Protein AF-A0A923XEL3-F1 (afdb_monomer)

Structure (mmCIF, N/CA/C/O backbone):
data_AF-A0A923XEL3-F1
#
_entry.id   AF-A0A923XEL3-F1
#
loop_
_atom_site.group_PDB
_atom_site.id
_atom_site.type_symbol
_atom_site.label_atom_id
_atom_site.label_alt_id
_atom_site.label_comp_id
_atom_site.label_asym_id
_atom_site.label_entity_id
_atom_site.label_seq_id
_atom_site.pdbx_PDB_ins_code
_atom_site.Cartn_x
_atom_site.Cartn_y
_atom_site.Cartn_z
_atom_site.occupancy
_atom_site.B_iso_or_equiv
_atom_site.auth_seq_id
_atom_site.auth_comp_id
_atom_site.auth_asym_id
_atom_site.auth_atom_id
_atom_site.pdbx_PDB_model_num
ATOM 1 N N . MET A 1 1 ? 19.235 -4.295 -9.066 1.00 60.16 1 MET A N 1
ATOM 2 C CA . MET A 1 1 ? 18.998 -5.077 -10.300 1.00 60.16 1 MET A CA 1
ATOM 3 C C . MET A 1 1 ? 20.210 -4.967 -11.224 1.00 60.16 1 MET A C 1
ATOM 5 O O . MET A 1 1 ? 20.154 -4.247 -12.210 1.00 60.16 1 MET A O 1
ATOM 9 N N . PRO A 1 2 ? 21.333 -5.628 -10.899 1.00 68.88 2 PRO A N 1
ATOM 10 C CA . PRO A 1 2 ? 22.574 -5.460 -11.660 1.00 68.88 2 PRO A CA 1
ATOM 11 C C . PRO A 1 2 ? 22.471 -5.988 -13.102 1.00 68.88 2 PRO A C 1
ATOM 13 O O . PRO A 1 2 ? 23.012 -5.366 -14.006 1.00 68.88 2 PRO A O 1
ATOM 16 N N . ALA A 1 3 ? 21.713 -7.068 -13.334 1.00 78.56 3 ALA A N 1
ATOM 17 C CA . ALA A 1 3 ? 21.560 -7.675 -14.660 1.00 78.56 3 ALA A CA 1
ATOM 18 C C . ALA A 1 3 ? 20.745 -6.815 -15.648 1.00 78.56 3 ALA A C 1
ATOM 20 O O . ALA A 1 3 ? 21.158 -6.645 -16.787 1.00 78.56 3 ALA A O 1
ATOM 21 N N . VAL A 1 4 ? 19.630 -6.216 -15.207 1.00 86.06 4 VAL A N 1
ATOM 22 C CA . VAL A 1 4 ? 18.808 -5.325 -16.056 1.00 86.06 4 VAL A CA 1
ATOM 23 C C . VAL A 1 4 ? 19.607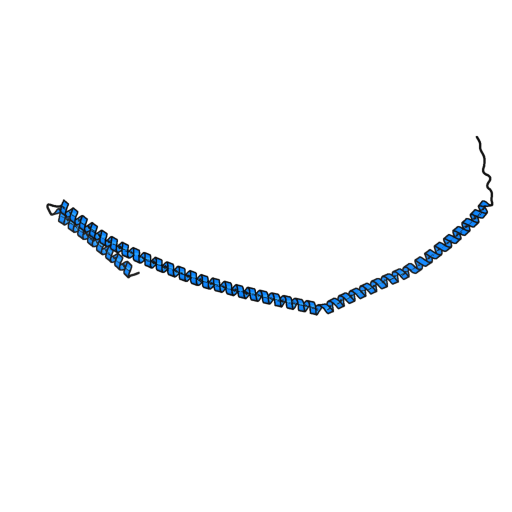 -4.079 -16.439 1.00 86.06 4 VAL A C 1
ATOM 25 O O . VAL A 1 4 ? 19.685 -3.725 -17.610 1.00 86.06 4 VAL A O 1
ATOM 28 N N . ASN A 1 5 ? 20.295 -3.467 -15.473 1.00 88.38 5 ASN A N 1
ATOM 29 C CA . ASN A 1 5 ? 21.141 -2.302 -15.732 1.00 88.38 5 ASN A CA 1
ATOM 30 C C . ASN A 1 5 ? 22.285 -2.615 -16.715 1.00 88.38 5 ASN A C 1
ATOM 32 O O . ASN A 1 5 ? 22.617 -1.773 -17.546 1.00 88.38 5 ASN A O 1
ATOM 36 N N . ALA A 1 6 ? 22.870 -3.816 -16.641 1.00 91.69 6 ALA A N 1
ATOM 37 C CA . ALA A 1 6 ? 23.893 -4.259 -17.585 1.00 91.69 6 ALA A CA 1
ATOM 38 C C . ALA A 1 6 ? 23.336 -4.417 -19.012 1.00 91.69 6 ALA A C 1
ATOM 40 O O . ALA A 1 6 ? 23.995 -4.008 -19.967 1.00 91.69 6 ALA A O 1
ATOM 41 N N . GLU A 1 7 ? 22.113 -4.932 -19.162 1.00 92.75 7 GLU A N 1
ATOM 42 C CA . GLU A 1 7 ? 21.480 -5.082 -20.476 1.00 92.75 7 GLU A CA 1
ATOM 43 C C . GLU A 1 7 ? 21.103 -3.726 -21.094 1.00 92.75 7 GLU A C 1
ATOM 45 O O . GLU A 1 7 ? 21.357 -3.492 -22.275 1.00 92.75 7 GLU A O 1
ATOM 50 N N . HIS A 1 8 ? 20.600 -2.777 -20.296 1.00 93.81 8 HIS A N 1
ATOM 51 C CA . HIS A 1 8 ? 20.397 -1.399 -20.761 1.00 93.81 8 HIS A CA 1
ATOM 52 C C . HIS A 1 8 ? 21.713 -0.751 -21.210 1.00 93.81 8 HIS A C 1
ATOM 54 O O . HIS A 1 8 ? 21.768 -0.145 -22.278 1.00 93.81 8 HIS A O 1
ATOM 60 N N . ALA A 1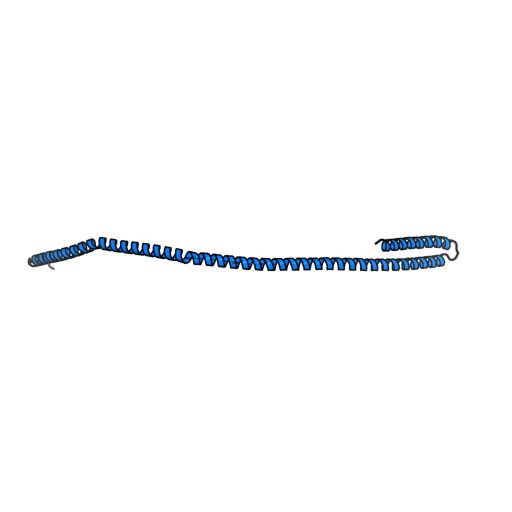 9 ? 22.795 -0.922 -20.443 1.00 95.00 9 ALA A N 1
ATOM 61 C CA . ALA A 1 9 ? 24.109 -0.409 -20.823 1.00 95.00 9 ALA A CA 1
ATOM 62 C C . ALA A 1 9 ? 24.608 -1.029 -22.140 1.00 95.00 9 ALA A C 1
ATOM 64 O O . ALA A 1 9 ? 25.140 -0.319 -22.995 1.00 95.00 9 ALA A O 1
ATOM 65 N N . ARG A 1 10 ? 24.388 -2.333 -22.344 1.00 96.25 10 ARG A N 1
ATOM 66 C CA . ARG A 1 10 ? 24.694 -3.015 -23.607 1.00 96.25 10 ARG A CA 1
ATOM 67 C C . ARG A 1 10 ? 23.898 -2.416 -24.775 1.00 96.25 10 ARG A C 1
ATOM 69 O O . ARG A 1 10 ? 24.495 -2.118 -25.809 1.00 96.25 10 ARG A O 1
ATOM 76 N N . ILE A 1 11 ? 22.591 -2.195 -24.613 1.00 96.62 11 ILE A N 1
ATOM 77 C CA . ILE A 1 11 ? 21.735 -1.589 -25.649 1.00 96.62 11 ILE A CA 1
ATOM 78 C C . ILE A 1 11 ? 22.203 -0.171 -26.001 1.00 96.62 11 ILE A C 1
ATOM 80 O O . ILE A 1 11 ? 22.251 0.174 -27.183 1.00 96.62 11 ILE A O 1
ATOM 84 N N . GLU A 1 12 ? 22.600 0.640 -25.017 1.00 96.69 12 GLU A N 1
ATOM 85 C CA . GLU A 1 12 ? 23.142 1.984 -25.272 1.00 96.69 12 GLU A CA 1
ATOM 86 C C . GLU A 1 12 ? 24.465 1.940 -26.044 1.00 96.69 12 GLU A C 1
ATOM 88 O O . GLU A 1 12 ? 24.664 2.695 -27.001 1.00 96.69 12 GLU A O 1
ATOM 93 N N . VAL A 1 13 ? 25.367 1.022 -25.687 1.00 97.75 13 VAL A N 1
ATOM 94 C CA . VAL A 1 13 ? 26.611 0.808 -26.440 1.00 97.75 13 VAL A CA 1
ATOM 95 C C . VAL A 1 13 ? 26.300 0.408 -27.884 1.00 97.75 13 VAL A C 1
ATOM 97 O O . VAL A 1 13 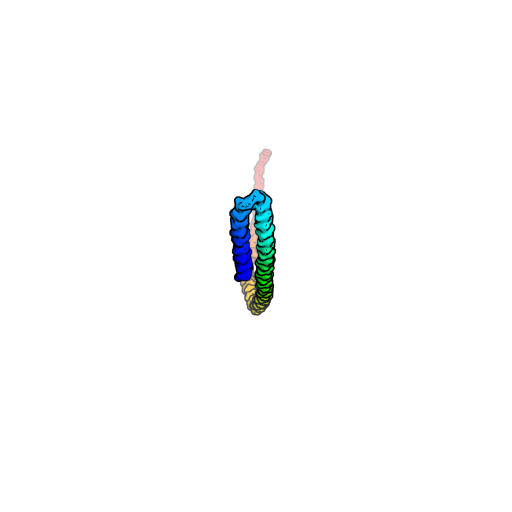? 26.875 0.973 -28.816 1.00 97.75 13 VAL A O 1
ATOM 100 N N . GLU A 1 14 ? 25.364 -0.516 -28.095 1.00 97.19 14 GLU A N 1
ATOM 101 C CA . GLU A 1 14 ? 24.979 -0.978 -29.431 1.00 97.19 14 GLU A CA 1
ATOM 102 C C . GLU A 1 14 ? 24.316 0.140 -30.254 1.00 97.19 14 GLU A C 1
ATOM 104 O O . GLU A 1 14 ? 24.616 0.313 -31.439 1.00 97.19 14 GLU A O 1
ATOM 109 N N . ARG A 1 15 ? 23.499 0.988 -29.619 1.00 97.81 15 ARG A N 1
ATOM 110 C CA . ARG A 1 15 ? 22.914 2.185 -30.238 1.00 97.81 15 ARG A CA 1
ATOM 111 C C . ARG A 1 15 ? 23.996 3.152 -30.716 1.00 97.81 15 ARG A C 1
ATOM 113 O O . ARG A 1 15 ? 23.950 3.596 -31.866 1.00 97.81 15 ARG A O 1
ATOM 120 N N . ASN A 1 16 ? 24.991 3.431 -29.877 1.00 97.81 16 ASN A N 1
ATOM 121 C CA . ASN A 1 16 ? 26.117 4.294 -30.234 1.00 97.81 16 ASN A CA 1
ATOM 122 C C . ASN A 1 16 ? 26.935 3.713 -31.394 1.00 97.81 16 ASN A C 1
ATOM 124 O O . ASN A 1 16 ? 27.315 4.443 -32.310 1.00 97.81 16 ASN A O 1
ATOM 128 N N . GLN A 1 17 ? 27.136 2.392 -31.423 1.00 97.88 17 GLN A N 1
ATOM 129 C CA . GLN A 1 17 ? 27.795 1.720 -32.544 1.00 97.88 17 GLN A CA 1
ATOM 130 C C . GLN A 1 17 ? 27.002 1.850 -33.850 1.00 97.88 17 GLN A C 1
ATOM 132 O O . GLN A 1 17 ? 27.598 2.094 -34.898 1.00 97.88 17 GLN A O 1
ATOM 137 N N . VAL A 1 18 ? 25.671 1.722 -33.817 1.00 97.94 18 VAL A N 1
ATOM 138 C CA . VAL A 1 18 ? 24.819 1.915 -35.005 1.00 97.94 18 VAL A CA 1
ATOM 139 C C . VAL A 1 18 ? 24.928 3.348 -35.533 1.00 97.94 18 VAL A C 1
ATOM 141 O O . VAL A 1 18 ? 25.038 3.547 -36.743 1.00 97.94 18 VAL A O 1
ATOM 144 N N . VAL A 1 19 ? 24.949 4.346 -34.644 1.00 97.38 19 VAL A N 1
ATOM 145 C CA . VAL A 1 19 ? 25.126 5.758 -35.024 1.00 97.38 19 VAL A CA 1
ATOM 146 C C . VAL A 1 19 ? 26.507 5.999 -35.637 1.00 97.38 19 VAL A C 1
ATOM 148 O O . VAL A 1 19 ? 26.595 6.585 -36.715 1.00 97.38 19 VAL A O 1
ATOM 151 N N . ALA A 1 20 ? 27.574 5.495 -35.012 1.00 97.75 20 ALA A N 1
ATOM 152 C CA . ALA A 1 20 ? 28.937 5.630 -35.524 1.00 97.75 20 ALA A CA 1
ATOM 153 C C . ALA A 1 20 ? 29.113 4.947 -36.892 1.00 97.75 20 ALA A C 1
ATOM 155 O O . ALA A 1 20 ? 29.705 5.519 -37.808 1.00 97.75 20 ALA A O 1
ATOM 156 N N . ARG A 1 21 ? 28.544 3.745 -37.066 1.00 96.88 21 ARG A N 1
ATOM 157 C CA . ARG A 1 21 ? 28.543 3.029 -38.352 1.00 96.88 21 ARG A CA 1
ATOM 158 C C . ARG A 1 21 ? 27.819 3.816 -39.436 1.00 96.88 21 ARG A C 1
ATOM 160 O O . ARG A 1 21 ? 28.331 3.903 -40.546 1.00 96.88 21 ARG A O 1
ATOM 167 N N . PHE A 1 22 ? 26.667 4.407 -39.121 1.00 98.00 22 PHE A N 1
ATOM 168 C CA . PHE A 1 22 ? 25.940 5.239 -40.075 1.00 98.00 22 PHE A CA 1
ATOM 169 C C . PHE A 1 22 ? 26.751 6.471 -40.497 1.00 98.00 22 PHE A C 1
ATOM 171 O O . PHE A 1 22 ? 26.833 6.744 -41.688 1.00 98.00 22 PHE A O 1
ATOM 178 N N . ALA A 1 23 ? 27.406 7.163 -39.560 1.00 97.69 23 ALA A N 1
ATOM 179 C CA . ALA A 1 23 ? 28.258 8.309 -39.885 1.00 97.69 23 ALA A CA 1
ATOM 180 C C . ALA A 1 23 ? 29.418 7.922 -40.825 1.00 97.69 23 ALA A C 1
ATOM 182 O O . ALA A 1 23 ? 29.701 8.620 -41.797 1.00 97.69 23 ALA A O 1
ATOM 183 N N . ALA A 1 24 ? 30.052 6.767 -40.592 1.00 97.31 24 ALA A N 1
ATOM 184 C CA . ALA A 1 24 ? 31.090 6.250 -41.484 1.00 97.31 24 ALA A CA 1
ATOM 185 C C . ALA A 1 24 ? 30.540 5.876 -42.876 1.00 97.31 24 ALA A C 1
ATOM 187 O O . ALA A 1 24 ? 31.166 6.183 -43.893 1.00 97.31 24 ALA A O 1
ATOM 188 N N . GLN A 1 25 ? 29.362 5.245 -42.935 1.00 96.50 25 GLN A N 1
ATOM 189 C CA . GLN A 1 25 ? 28.679 4.914 -44.191 1.00 96.50 25 GLN A CA 1
ATOM 190 C C . GLN A 1 25 ? 28.274 6.167 -44.971 1.00 96.50 25 GLN A C 1
ATOM 192 O O . GLN A 1 25 ? 28.405 6.187 -46.189 1.00 96.50 25 GLN A O 1
ATOM 197 N N . GLU A 1 26 ? 27.829 7.219 -44.289 1.00 96.81 26 GLU A N 1
ATOM 198 C CA . GLU A 1 26 ? 27.461 8.491 -44.905 1.00 96.81 26 GLU A CA 1
ATOM 199 C C . GLU A 1 26 ? 28.662 9.127 -45.620 1.00 96.81 26 GLU A C 1
ATOM 201 O O . GLU A 1 26 ? 28.566 9.455 -46.803 1.00 96.81 26 GLU A O 1
ATOM 206 N N . VAL A 1 27 ? 29.827 9.184 -44.964 1.00 97.44 27 VAL A N 1
ATOM 207 C CA . VAL A 1 27 ? 31.081 9.647 -45.589 1.00 97.44 27 VAL A CA 1
ATOM 208 C C . VAL A 1 27 ? 31.479 8.772 -46.780 1.00 97.44 27 VAL A C 1
ATOM 210 O O . VAL A 1 27 ? 31.955 9.287 -47.792 1.00 97.44 27 VAL A O 1
ATOM 213 N N . ALA A 1 28 ? 31.291 7.453 -46.688 1.00 96.75 28 ALA A N 1
ATOM 214 C CA . ALA A 1 28 ? 31.574 6.543 -47.795 1.00 96.75 28 ALA A CA 1
ATOM 215 C C . ALA A 1 28 ? 30.619 6.756 -48.984 1.00 96.75 28 ALA A C 1
ATOM 217 O O . ALA A 1 28 ? 31.068 6.756 -50.129 1.00 96.75 28 ALA A O 1
ATOM 218 N N . CYS A 1 29 ? 29.330 7.004 -48.728 1.00 97.75 29 CYS A N 1
ATOM 219 C CA . CYS A 1 29 ? 28.333 7.249 -49.769 1.00 97.75 29 CYS A CA 1
ATOM 220 C C . CYS A 1 29 ? 28.641 8.500 -50.596 1.00 97.75 29 CYS A C 1
ATOM 222 O O . CYS A 1 29 ? 28.392 8.497 -51.796 1.00 97.75 29 CYS A O 1
ATOM 224 N N . TYR A 1 30 ? 29.225 9.544 -50.003 1.00 96.69 30 TYR A N 1
ATOM 225 C CA . TYR A 1 30 ? 29.623 10.746 -50.747 1.00 96.69 30 TYR A CA 1
ATOM 226 C C . TYR A 1 30 ? 30.804 10.531 -51.707 1.00 96.69 30 TYR A C 1
ATOM 228 O O . TYR A 1 30 ? 31.071 11.393 -52.539 1.00 96.69 30 TYR A O 1
ATOM 236 N N . LYS A 1 31 ? 31.514 9.399 -51.618 1.00 96.12 31 LYS A N 1
ATOM 237 C CA . LYS A 1 31 ? 32.650 9.077 -52.498 1.00 96.12 31 LYS A CA 1
ATOM 238 C C . LYS A 1 31 ? 32.248 8.319 -53.765 1.00 96.12 31 LYS A C 1
ATOM 240 O O . LYS A 1 31 ? 33.108 8.059 -54.601 1.00 96.12 31 LYS A O 1
ATOM 245 N N . ILE A 1 32 ? 30.979 7.933 -53.901 1.00 95.19 32 ILE A N 1
ATOM 246 C CA . ILE A 1 32 ? 30.482 7.159 -55.044 1.00 95.19 32 ILE A CA 1
ATOM 247 C C . ILE A 1 32 ? 29.474 7.966 -55.861 1.00 95.19 32 ILE A C 1
ATOM 249 O O . ILE A 1 32 ? 28.903 8.936 -55.382 1.00 95.19 32 ILE A O 1
ATOM 253 N N . PHE A 1 33 ? 29.228 7.551 -57.102 1.00 95.00 33 PHE A N 1
ATOM 254 C CA . PHE A 1 33 ? 28.341 8.276 -58.014 1.00 95.00 33 PHE A CA 1
ATOM 255 C C . PHE A 1 33 ? 26.859 8.212 -57.594 1.00 95.00 33 PHE A C 1
ATOM 257 O O . PHE A 1 33 ? 26.134 9.200 -57.675 1.00 95.00 33 PHE A O 1
ATOM 264 N N . SER A 1 34 ? 26.404 7.067 -57.079 1.00 95.19 34 SER A N 1
ATOM 265 C CA . SER A 1 34 ? 25.016 6.833 -56.656 1.00 95.19 34 SER A CA 1
ATOM 266 C C . SER A 1 34 ? 24.766 7.234 -55.192 1.00 95.19 34 SER A C 1
ATOM 268 O O . SER A 1 34 ? 24.272 6.432 -54.391 1.00 95.19 34 SER A O 1
ATOM 270 N N . VAL A 1 35 ? 25.130 8.466 -54.817 1.00 97.06 35 VAL A N 1
ATOM 271 C CA . VAL A 1 35 ? 25.056 8.963 -53.427 1.00 97.06 35 VAL A CA 1
ATOM 272 C C . VAL A 1 35 ? 23.644 8.814 -52.850 1.00 97.06 35 VAL A C 1
ATOM 274 O O . VAL A 1 35 ? 23.475 8.322 -51.736 1.00 97.06 35 VAL A O 1
ATOM 277 N N . THR A 1 36 ? 22.616 9.191 -53.614 1.00 96.88 36 THR A N 1
ATOM 278 C CA . THR A 1 36 ? 21.216 9.193 -53.159 1.00 96.88 36 THR A CA 1
ATOM 279 C C . THR A 1 36 ? 20.729 7.802 -52.756 1.00 96.88 36 THR A C 1
ATOM 281 O O . THR A 1 36 ? 20.171 7.634 -51.668 1.00 96.88 36 THR A O 1
ATOM 284 N N . ASP A 1 37 ? 20.977 6.795 -53.594 1.00 97.56 37 ASP A N 1
ATOM 285 C CA . ASP A 1 37 ? 20.557 5.418 -53.323 1.00 97.56 37 ASP A CA 1
ATOM 286 C C . ASP A 1 37 ? 21.353 4.806 -52.167 1.00 97.56 37 ASP A C 1
ATOM 288 O O . ASP A 1 37 ? 20.783 4.139 -51.300 1.00 97.56 37 ASP A O 1
ATOM 292 N N . CYS A 1 38 ? 22.650 5.114 -52.085 1.00 97.75 38 CYS A N 1
ATOM 293 C CA . CYS A 1 38 ? 23.504 4.696 -50.976 1.00 97.75 38 CYS A CA 1
ATOM 294 C C . CYS A 1 38 ? 23.032 5.271 -49.638 1.00 97.75 38 CYS A C 1
ATOM 296 O O . CYS A 1 38 ? 22.839 4.529 -48.674 1.00 97.75 38 CYS A O 1
ATOM 298 N N . LEU A 1 39 ? 22.759 6.579 -49.581 1.00 97.62 39 LEU A N 1
ATOM 299 C CA . LEU A 1 39 ? 22.248 7.228 -48.375 1.00 97.62 39 LEU A CA 1
ATOM 300 C C . LEU A 1 39 ? 20.874 6.679 -47.982 1.00 97.62 39 LEU A C 1
ATOM 302 O O . LEU A 1 39 ? 20.605 6.488 -46.794 1.00 97.62 39 LEU A O 1
ATOM 306 N N . LYS A 1 40 ? 20.001 6.390 -48.953 1.00 97.94 40 LYS A N 1
ATOM 307 C CA . LYS A 1 40 ? 18.694 5.774 -48.695 1.00 97.94 40 LYS A CA 1
ATOM 308 C C . LYS A 1 40 ? 18.846 4.384 -48.072 1.00 97.94 40 LYS A C 1
ATOM 310 O O . LYS A 1 40 ? 18.176 4.098 -47.078 1.00 97.94 40 LYS A O 1
ATOM 315 N N . ALA A 1 41 ? 19.748 3.557 -48.600 1.00 97.19 41 ALA A N 1
ATOM 316 C CA . ALA A 1 41 ? 20.048 2.238 -48.049 1.00 97.19 41 ALA A CA 1
ATOM 317 C C . ALA A 1 41 ? 20.646 2.328 -46.633 1.00 97.19 41 ALA A C 1
ATOM 319 O O . ALA A 1 41 ? 20.151 1.664 -45.722 1.00 97.19 41 ALA A O 1
ATOM 320 N N . ALA A 1 42 ? 21.634 3.203 -46.413 1.00 97.31 42 ALA A N 1
ATOM 321 C CA . ALA A 1 42 ? 22.258 3.417 -45.104 1.00 97.31 42 ALA A CA 1
ATOM 322 C C . ALA A 1 42 ? 21.246 3.906 -44.050 1.00 97.31 42 ALA A C 1
ATOM 324 O O . ALA A 1 42 ? 21.218 3.416 -42.918 1.00 97.31 42 ALA A O 1
ATOM 325 N N . ARG A 1 43 ? 20.344 4.827 -44.423 1.00 97.94 43 ARG A N 1
ATOM 326 C CA . ARG A 1 43 ? 19.252 5.295 -43.549 1.00 97.94 43 ARG A CA 1
ATOM 327 C C . ARG A 1 43 ? 18.258 4.180 -43.227 1.00 97.94 43 ARG A C 1
ATOM 329 O O . ARG A 1 43 ? 17.813 4.092 -42.084 1.00 97.94 43 ARG A O 1
ATOM 336 N N . GLY A 1 44 ? 17.930 3.337 -44.209 1.00 97.94 44 GLY A N 1
ATOM 337 C CA . GLY A 1 44 ? 17.095 2.150 -44.013 1.00 97.94 44 GLY A CA 1
ATOM 338 C C . GLY A 1 44 ? 17.707 1.201 -42.986 1.00 97.94 44 GLY A C 1
ATOM 339 O O . GLY A 1 44 ? 17.091 0.937 -41.958 1.00 97.94 44 GLY A O 1
ATOM 340 N N . GLN A 1 45 ? 18.967 0.812 -43.192 1.00 96.88 45 GLN A N 1
ATOM 341 C CA . GLN A 1 45 ? 19.700 -0.056 -42.266 1.00 96.88 45 GLN A CA 1
ATOM 342 C C . GLN A 1 45 ? 19.779 0.536 -40.855 1.00 96.88 45 GLN A C 1
ATOM 344 O O . GLN A 1 45 ? 19.532 -0.169 -39.877 1.00 96.88 45 GLN A O 1
ATOM 349 N N . ARG A 1 46 ? 20.079 1.837 -40.726 1.00 97.81 46 ARG A N 1
ATOM 350 C CA . ARG A 1 46 ? 20.093 2.521 -39.425 1.00 97.81 46 ARG A CA 1
ATOM 351 C C . ARG A 1 46 ? 18.732 2.438 -38.737 1.00 97.81 46 ARG A C 1
ATOM 353 O O . ARG A 1 46 ? 18.676 2.113 -37.554 1.00 97.81 46 ARG A O 1
ATOM 360 N N . ARG A 1 47 ? 17.648 2.755 -39.450 1.00 98.25 47 ARG A N 1
ATOM 361 C CA . ARG A 1 47 ? 16.292 2.731 -38.888 1.00 98.25 47 ARG A CA 1
ATOM 362 C C . ARG A 1 47 ? 15.931 1.333 -38.402 1.00 98.25 47 ARG A C 1
ATOM 364 O O . ARG A 1 47 ? 15.440 1.213 -37.285 1.00 98.25 47 ARG A O 1
ATOM 371 N N . ASP A 1 48 ? 16.195 0.311 -39.205 1.00 97.94 48 ASP A N 1
ATOM 372 C CA . ASP A 1 48 ? 15.807 -1.060 -38.882 1.00 97.94 48 ASP A CA 1
ATOM 373 C C . ASP A 1 48 ? 16.588 -1.560 -37.652 1.00 97.94 48 ASP A C 1
ATOM 375 O O . ASP A 1 48 ? 15.989 -2.010 -36.678 1.00 97.94 48 ASP A O 1
ATOM 379 N N . ARG A 1 49 ? 17.907 -1.319 -37.598 1.00 97.31 49 ARG A N 1
ATOM 380 C CA . ARG A 1 49 ? 18.741 -1.657 -36.429 1.00 97.31 49 ARG A CA 1
ATOM 381 C C . ARG A 1 49 ? 18.320 -0.921 -35.156 1.00 97.31 49 ARG A C 1
ATOM 383 O O . ARG A 1 49 ? 18.248 -1.526 -34.090 1.00 97.31 49 ARG A O 1
ATOM 390 N N . LEU A 1 50 ? 18.019 0.376 -35.244 1.00 97.75 50 LEU A N 1
ATOM 391 C CA . LEU A 1 50 ? 17.532 1.139 -34.089 1.00 97.75 50 LEU A CA 1
ATOM 392 C C . LEU A 1 50 ? 16.132 0.690 -33.651 1.00 97.75 50 LEU A C 1
ATOM 394 O O . LEU A 1 50 ? 15.841 0.690 -32.455 1.00 97.75 50 LEU A O 1
ATOM 398 N N . ALA A 1 51 ? 15.269 0.298 -34.590 1.00 98.00 51 ALA A N 1
ATOM 399 C CA . ALA A 1 51 ? 13.953 -0.242 -34.277 1.00 98.00 51 ALA A CA 1
ATOM 400 C C . ALA A 1 51 ? 14.061 -1.582 -33.536 1.00 98.00 51 ALA A C 1
ATOM 402 O O . ALA A 1 51 ? 13.306 -1.806 -32.591 1.00 98.00 51 ALA A O 1
ATOM 403 N N . ASP A 1 52 ? 15.001 -2.446 -33.919 1.00 97.56 52 ASP A N 1
ATOM 404 C CA . ASP A 1 52 ? 15.258 -3.719 -33.240 1.00 97.56 52 ASP A CA 1
ATOM 405 C C . ASP A 1 52 ? 15.726 -3.501 -31.797 1.00 97.56 52 ASP A C 1
ATOM 407 O O . ASP A 1 52 ? 15.177 -4.104 -30.874 1.00 97.56 52 ASP A O 1
ATOM 411 N N . LEU A 1 53 ? 16.680 -2.587 -31.587 1.00 97.38 53 LEU A N 1
ATOM 412 C CA . LEU A 1 53 ? 17.152 -2.212 -30.249 1.00 97.38 53 LEU A CA 1
ATOM 413 C C . LEU A 1 53 ? 16.034 -1.614 -29.392 1.00 97.38 53 LEU A C 1
ATOM 415 O O . LEU A 1 53 ? 15.898 -1.953 -28.220 1.00 97.38 53 LEU A O 1
ATOM 419 N N . ARG A 1 54 ? 15.178 -0.773 -29.983 1.00 97.06 54 ARG A N 1
ATOM 420 C CA . ARG A 1 54 ? 14.014 -0.217 -29.285 1.00 97.06 54 ARG A CA 1
ATOM 421 C C . ARG A 1 54 ? 13.026 -1.305 -28.861 1.00 97.06 54 ARG A C 1
ATOM 423 O O . ARG A 1 54 ? 12.461 -1.208 -27.778 1.00 97.06 54 ARG A O 1
ATOM 430 N N . ARG A 1 55 ? 12.803 -2.338 -29.683 1.00 97.81 55 ARG A N 1
ATOM 431 C CA . ARG A 1 55 ? 11.936 -3.471 -29.306 1.00 97.81 55 ARG A CA 1
ATOM 432 C C . ARG A 1 55 ? 12.523 -4.268 -28.140 1.00 97.81 55 ARG A C 1
ATOM 434 O O . ARG A 1 55 ? 11.773 -4.617 -27.234 1.00 97.81 55 ARG A O 1
ATOM 441 N N . GLN A 1 56 ? 13.838 -4.494 -28.134 1.00 95.94 56 GLN A N 1
ATOM 442 C CA . GLN A 1 56 ? 14.531 -5.146 -27.014 1.00 95.94 56 GLN A CA 1
ATOM 443 C C . GLN A 1 56 ? 14.368 -4.341 -25.718 1.00 95.94 56 GLN A C 1
ATOM 445 O O . GLN A 1 56 ? 13.933 -4.882 -24.706 1.00 95.94 56 GLN A O 1
ATOM 450 N N . GLU A 1 57 ? 14.611 -3.031 -25.772 1.00 96.06 57 GLU A N 1
ATOM 451 C CA . GLU A 1 57 ? 14.470 -2.140 -24.615 1.00 96.06 57 GLU A CA 1
ATOM 452 C C . GLU A 1 57 ? 13.033 -2.101 -24.070 1.00 96.06 57 GLU A C 1
ATOM 454 O O . GLU A 1 57 ? 12.817 -2.134 -22.860 1.00 96.06 57 GLU A O 1
ATOM 459 N N . LEU A 1 58 ? 12.026 -2.078 -24.949 1.00 96.81 58 LEU A N 1
ATOM 460 C CA . LEU A 1 58 ? 10.622 -2.138 -24.535 1.00 96.81 58 LEU A CA 1
ATOM 461 C C . LEU A 1 58 ? 10.275 -3.461 -23.842 1.00 96.81 58 LEU A C 1
ATOM 463 O O . LEU A 1 58 ? 9.550 -3.436 -22.849 1.00 96.81 58 LEU A O 1
ATOM 467 N N . SER A 1 59 ? 10.800 -4.588 -24.331 1.00 95.75 59 SER A N 1
ATOM 468 C CA . SER A 1 59 ? 10.602 -5.897 -23.696 1.00 95.75 59 SER A CA 1
ATOM 469 C C . SER A 1 59 ? 11.187 -5.920 -22.284 1.00 95.75 59 SER A C 1
ATOM 471 O O . SER A 1 59 ? 10.500 -6.304 -21.341 1.00 95.75 59 SER A O 1
ATOM 473 N N . LEU A 1 60 ? 12.417 -5.424 -22.121 1.00 95.38 60 LEU A N 1
ATOM 474 C CA . LEU A 1 60 ? 13.084 -5.340 -20.818 1.00 95.38 60 LEU A CA 1
ATOM 475 C C . LEU A 1 60 ? 12.318 -4.442 -19.838 1.00 95.38 60 LEU A C 1
ATOM 477 O O . LEU A 1 60 ? 12.088 -4.822 -18.690 1.00 95.38 60 LEU A O 1
ATOM 481 N N . ASN A 1 61 ? 11.855 -3.278 -20.300 1.00 94.38 61 ASN A N 1
ATOM 482 C CA . ASN A 1 61 ? 11.070 -2.349 -19.486 1.00 94.38 61 ASN A CA 1
ATOM 483 C C . ASN A 1 61 ? 9.727 -2.947 -19.039 1.00 94.38 61 ASN A C 1
ATOM 485 O O . ASN A 1 61 ? 9.266 -2.697 -17.922 1.00 94.38 61 ASN A O 1
ATOM 489 N N . GLU A 1 62 ? 9.073 -3.716 -19.909 1.00 96.19 62 GLU A N 1
ATOM 490 C CA . GLU A 1 62 ? 7.813 -4.393 -19.603 1.00 96.19 62 GLU A CA 1
ATOM 491 C C . GLU A 1 62 ? 8.020 -5.511 -18.571 1.00 96.19 62 GLU A C 1
ATOM 493 O O . GLU A 1 62 ? 7.267 -5.605 -17.599 1.00 96.19 62 GLU A O 1
ATOM 498 N N . GLU A 1 63 ? 9.076 -6.313 -18.716 1.00 93.69 63 GLU A N 1
ATOM 499 C CA . GLU A 1 63 ? 9.460 -7.331 -17.733 1.00 93.69 63 GLU A CA 1
ATOM 500 C C . GLU A 1 63 ? 9.784 -6.713 -16.370 1.00 93.69 63 GLU A C 1
ATOM 502 O O . GLU A 1 63 ? 9.297 -7.182 -15.334 1.00 93.69 63 GLU A O 1
ATOM 507 N N . GLU A 1 64 ? 10.541 -5.614 -16.353 1.00 93.81 64 GLU A N 1
ATOM 508 C CA . GLU A 1 64 ? 10.848 -4.900 -15.120 1.00 93.81 64 GLU A CA 1
ATOM 509 C C . GLU A 1 64 ? 9.578 -4.335 -14.470 1.00 93.81 64 GLU A C 1
ATOM 511 O O . GLU A 1 64 ? 9.380 -4.474 -13.258 1.00 93.81 64 GLU A O 1
ATOM 516 N N . ARG A 1 65 ? 8.681 -3.739 -15.263 1.00 94.31 65 ARG A N 1
ATOM 517 C CA . ARG A 1 65 ? 7.393 -3.232 -14.779 1.00 94.31 65 ARG A CA 1
ATOM 518 C C . ARG A 1 65 ? 6.565 -4.346 -14.149 1.00 94.31 65 ARG A C 1
ATOM 520 O O . ARG A 1 65 ? 6.052 -4.156 -13.045 1.00 94.31 65 ARG A O 1
ATOM 527 N N . ARG A 1 66 ? 6.455 -5.498 -14.815 1.00 95.12 66 ARG A N 1
ATOM 528 C CA . ARG A 1 66 ? 5.725 -6.670 -14.306 1.00 95.12 66 ARG A CA 1
ATOM 529 C C . ARG A 1 66 ? 6.312 -7.160 -12.995 1.00 95.12 66 ARG A C 1
ATOM 531 O O . ARG A 1 66 ? 5.567 -7.358 -12.038 1.00 95.12 66 ARG A O 1
ATOM 538 N N . ARG A 1 67 ? 7.637 -7.280 -12.909 1.00 93.00 67 ARG A N 1
ATOM 539 C CA . ARG A 1 67 ? 8.303 -7.710 -11.678 1.00 93.00 67 ARG A CA 1
ATOM 540 C C . ARG A 1 67 ? 8.090 -6.724 -10.531 1.00 93.00 67 ARG A C 1
ATOM 542 O O . ARG A 1 67 ? 7.668 -7.137 -9.456 1.00 93.00 67 ARG A O 1
ATOM 549 N N . ARG A 1 68 ? 8.300 -5.424 -10.761 1.00 94.06 68 ARG A N 1
ATOM 550 C CA . ARG A 1 68 ? 8.058 -4.385 -9.744 1.00 94.06 68 ARG A CA 1
ATOM 551 C C . ARG A 1 68 ? 6.589 -4.343 -9.316 1.00 94.06 68 ARG A C 1
ATOM 553 O O . ARG A 1 68 ? 6.296 -4.071 -8.157 1.00 94.06 68 ARG A O 1
ATOM 560 N N . SER A 1 69 ? 5.655 -4.580 -10.237 1.00 95.31 69 SER A N 1
ATOM 561 C CA . SER A 1 69 ? 4.228 -4.674 -9.916 1.00 95.31 69 SER A CA 1
ATOM 562 C C . SER A 1 69 ? 3.934 -5.890 -9.037 1.00 95.31 69 SER A C 1
ATOM 564 O O . SER A 1 69 ? 3.290 -5.730 -8.004 1.00 95.31 69 SER A O 1
ATOM 566 N N . ALA A 1 70 ? 4.467 -7.064 -9.380 1.00 95.94 70 ALA A N 1
ATOM 567 C CA . ALA A 1 70 ? 4.313 -8.277 -8.582 1.00 95.94 70 ALA A CA 1
ATOM 568 C C . ALA A 1 70 ? 4.914 -8.128 -7.172 1.00 95.94 70 ALA A C 1
ATOM 570 O O . ALA A 1 70 ? 4.287 -8.520 -6.193 1.00 95.94 70 ALA A O 1
ATOM 571 N N . GLU A 1 71 ? 6.093 -7.512 -7.050 1.00 95.75 71 GLU A N 1
ATOM 572 C CA . GLU A 1 71 ? 6.726 -7.219 -5.756 1.00 95.75 71 GLU A CA 1
ATOM 573 C C . GLU A 1 71 ? 5.863 -6.275 -4.900 1.00 95.75 71 GLU A C 1
ATOM 575 O O . GLU A 1 71 ? 5.698 -6.503 -3.701 1.00 95.75 71 GLU A O 1
ATOM 580 N N . ARG A 1 72 ? 5.246 -5.250 -5.506 1.00 96.00 72 ARG A N 1
ATOM 581 C CA . ARG A 1 72 ? 4.315 -4.359 -4.794 1.00 96.00 72 ARG A CA 1
ATOM 582 C C . ARG A 1 72 ? 3.064 -5.086 -4.320 1.00 96.00 72 ARG A C 1
ATOM 584 O O . ARG A 1 72 ? 2.678 -4.891 -3.174 1.00 96.00 72 ARG A O 1
ATOM 591 N N . VAL A 1 73 ? 2.456 -5.913 -5.174 1.00 96.56 73 VAL A N 1
ATOM 592 C CA . VAL A 1 73 ? 1.269 -6.703 -4.808 1.00 96.56 73 VAL A CA 1
ATOM 593 C C . VAL A 1 73 ? 1.586 -7.607 -3.621 1.00 96.56 73 VAL A C 1
ATOM 595 O O . VAL A 1 73 ? 0.882 -7.535 -2.620 1.00 96.56 73 VAL A O 1
ATOM 598 N N . ARG A 1 74 ? 2.699 -8.350 -3.670 1.00 96.44 74 ARG A N 1
ATOM 599 C CA . ARG A 1 74 ? 3.143 -9.194 -2.549 1.00 96.44 74 ARG A CA 1
ATOM 600 C C . ARG A 1 74 ? 3.335 -8.393 -1.263 1.00 96.44 74 ARG A C 1
ATOM 602 O O . ARG A 1 74 ? 2.800 -8.771 -0.230 1.00 96.44 74 ARG A O 1
ATOM 609 N N . SER A 1 75 ? 4.020 -7.247 -1.324 1.00 95.88 75 SER A N 1
ATOM 610 C CA . SER A 1 75 ? 4.216 -6.404 -0.135 1.00 95.88 75 SER A CA 1
ATOM 611 C C . SER A 1 75 ? 2.893 -5.870 0.429 1.00 95.88 75 SER A C 1
ATOM 613 O O . SER A 1 75 ? 2.730 -5.783 1.645 1.00 95.88 75 SER A O 1
ATOM 615 N N . SER A 1 76 ? 1.934 -5.515 -0.429 1.00 95.25 76 SER A N 1
ATOM 616 C CA . SER A 1 76 ? 0.594 -5.107 0.001 1.00 95.25 76 SER A CA 1
ATOM 617 C C . SER A 1 76 ? -0.178 -6.258 0.645 1.00 95.25 76 SER A C 1
ATOM 619 O O . SER A 1 76 ? -0.813 -6.054 1.676 1.00 95.25 76 SER A O 1
ATOM 621 N N . GLU A 1 77 ? -0.113 -7.461 0.078 1.00 95.81 77 GLU A N 1
ATOM 622 C CA . GLU A 1 77 ? -0.748 -8.660 0.635 1.00 95.81 77 GLU A CA 1
ATOM 623 C C . GLU A 1 77 ? -0.162 -9.033 1.998 1.00 95.81 77 GLU A C 1
ATOM 625 O O . GLU A 1 77 ? -0.923 -9.263 2.935 1.00 95.81 77 GLU A O 1
ATOM 630 N N . GLU A 1 78 ? 1.165 -9.010 2.143 1.00 95.44 78 GLU A N 1
ATOM 631 C CA . GLU A 1 78 ? 1.858 -9.261 3.412 1.00 95.44 78 GLU A CA 1
ATOM 632 C C . GLU A 1 78 ? 1.435 -8.262 4.497 1.00 95.44 78 GLU A C 1
ATOM 634 O O . GLU A 1 78 ? 1.072 -8.665 5.603 1.00 95.44 78 GLU A O 1
ATOM 639 N N . ARG A 1 79 ? 1.403 -6.960 4.178 1.00 94.50 79 ARG A N 1
ATOM 640 C CA . ARG A 1 79 ? 0.944 -5.924 5.122 1.00 94.50 79 ARG A CA 1
ATOM 641 C C . ARG A 1 79 ? -0.523 -6.094 5.492 1.00 94.50 79 ARG A C 1
ATOM 643 O O . ARG A 1 79 ? -0.872 -5.966 6.660 1.00 94.50 79 ARG A O 1
ATOM 650 N N . ASN A 1 80 ? -1.377 -6.398 4.519 1.00 94.94 80 ASN A N 1
ATOM 651 C CA . ASN A 1 80 ? -2.798 -6.625 4.769 1.00 94.94 80 ASN A CA 1
ATOM 652 C C . ASN A 1 80 ? -3.026 -7.878 5.623 1.00 94.94 80 ASN A C 1
ATOM 654 O O . ASN A 1 80 ? -3.907 -7.882 6.479 1.00 94.94 80 ASN A O 1
ATOM 658 N N . ALA A 1 81 ? -2.251 -8.943 5.407 1.00 94.06 81 ALA A N 1
ATOM 659 C CA . ALA A 1 81 ? -2.315 -10.151 6.218 1.00 94.06 81 ALA A CA 1
ATOM 660 C C . ALA A 1 81 ? -1.873 -9.876 7.662 1.00 94.06 81 ALA A C 1
ATOM 662 O O . ALA A 1 81 ? -2.580 -10.274 8.587 1.00 94.06 81 ALA A O 1
ATOM 663 N N . ALA A 1 82 ? -0.768 -9.148 7.853 1.00 92.44 82 ALA A N 1
ATOM 664 C CA . ALA A 1 82 ? -0.310 -8.719 9.173 1.00 92.44 82 ALA A CA 1
ATOM 665 C C . ALA A 1 82 ? -1.362 -7.845 9.879 1.00 92.44 82 ALA A C 1
ATOM 667 O O . ALA A 1 82 ? -1.765 -8.164 10.995 1.00 92.44 82 ALA A O 1
ATOM 668 N N . GLY A 1 83 ? -1.905 -6.834 9.192 1.00 92.81 83 GLY A N 1
ATOM 669 C CA . GLY A 1 83 ? -2.959 -5.971 9.733 1.00 92.81 83 GLY A CA 1
ATOM 670 C C . GLY A 1 83 ? -4.210 -6.750 10.149 1.00 92.81 83 GLY A C 1
ATOM 671 O O . GLY A 1 83 ? -4.711 -6.572 11.254 1.00 92.81 83 GLY A O 1
ATOM 672 N N . LYS A 1 84 ? -4.669 -7.710 9.333 1.00 94.19 84 LYS A N 1
ATOM 673 C CA . LYS A 1 84 ? -5.798 -8.589 9.694 1.00 94.19 84 LYS A CA 1
ATOM 674 C C . LYS A 1 84 ? -5.507 -9.466 10.913 1.00 94.19 84 LYS A C 1
ATOM 676 O O . LYS A 1 84 ? -6.415 -9.749 11.696 1.00 94.19 84 LYS A O 1
ATOM 681 N N . GLN A 1 85 ? -4.270 -9.939 11.072 1.00 92.25 85 GLN A N 1
ATOM 682 C CA . GLN A 1 85 ? -3.881 -10.717 12.249 1.00 92.25 85 GLN A CA 1
ATOM 683 C C . GLN A 1 85 ? -3.869 -9.858 13.514 1.00 92.25 85 GLN A C 1
ATOM 685 O O . GLN A 1 85 ? -4.381 -10.307 14.543 1.00 92.25 85 GLN A O 1
ATOM 690 N N . GLU A 1 86 ? -3.343 -8.636 13.429 1.00 92.44 86 GLU A N 1
ATOM 691 C CA . GLU A 1 86 ? -3.333 -7.661 14.522 1.00 92.44 86 GLU A CA 1
ATOM 692 C C . GLU A 1 86 ? -4.753 -7.246 14.918 1.00 92.44 86 GLU A C 1
ATOM 694 O O . GLU A 1 86 ? -5.107 -7.337 16.092 1.00 92.44 86 GLU A O 1
ATOM 699 N N . GLU A 1 87 ? -5.605 -6.895 13.953 1.00 92.56 87 GLU A N 1
ATOM 700 C CA . GLU A 1 87 ? -7.019 -6.585 14.189 1.00 92.56 87 GLU A CA 1
ATOM 701 C C . GLU A 1 87 ? -7.750 -7.766 14.833 1.00 92.56 87 GLU A C 1
ATOM 703 O O . GLU A 1 87 ? -8.460 -7.601 15.826 1.00 92.56 87 GLU A O 1
ATOM 708 N N . GLY A 1 88 ? -7.540 -8.983 14.323 1.00 93.31 88 GLY A N 1
ATOM 709 C CA . GLY A 1 88 ? -8.120 -10.188 14.908 1.00 93.31 88 GLY A CA 1
ATOM 710 C C . GLY A 1 88 ? -7.628 -10.449 16.335 1.00 93.31 88 GLY A C 1
ATOM 711 O O . GLY A 1 88 ? -8.398 -10.914 17.177 1.00 93.31 88 GLY A O 1
ATOM 712 N N . ALA A 1 89 ? -6.361 -10.156 16.637 1.00 94.06 89 ALA A N 1
ATOM 713 C CA . ALA A 1 89 ? -5.814 -10.261 17.988 1.00 94.06 89 ALA A CA 1
ATOM 714 C C . ALA A 1 89 ? -6.400 -9.195 18.925 1.00 94.06 89 ALA A C 1
ATOM 716 O O . ALA A 1 89 ? -6.804 -9.536 20.038 1.00 94.06 89 ALA A O 1
ATOM 717 N N . ALA A 1 90 ? -6.521 -7.950 18.461 1.00 94.50 90 ALA A N 1
ATOM 718 C CA . ALA A 1 90 ? -7.132 -6.853 19.204 1.00 94.50 90 ALA A CA 1
ATOM 719 C C . ALA A 1 90 ? -8.604 -7.145 19.532 1.00 94.50 90 ALA A C 1
ATOM 721 O O . ALA A 1 90 ? -9.003 -7.050 20.690 1.00 94.50 90 ALA A O 1
ATOM 722 N N . GLN A 1 91 ? -9.386 -7.612 18.554 1.00 95.31 91 GLN A N 1
ATOM 723 C CA . GLN A 1 91 ? -10.785 -8.001 18.761 1.00 95.31 91 GLN A CA 1
ATOM 724 C C . GLN A 1 91 ? -10.926 -9.141 19.779 1.00 95.31 91 GLN A C 1
ATOM 726 O O . GLN A 1 91 ? -11.821 -9.115 20.624 1.00 95.31 91 GLN A O 1
ATOM 731 N N . ARG A 1 92 ? -10.032 -10.142 19.743 1.00 95.38 92 ARG A N 1
ATOM 732 C CA . ARG A 1 92 ? -10.017 -11.219 20.747 1.00 95.38 92 ARG A CA 1
ATOM 733 C C . ARG A 1 92 ? -9.676 -10.692 22.139 1.00 95.38 92 ARG A C 1
ATOM 735 O O . ARG A 1 92 ? -10.347 -11.070 23.096 1.00 95.38 92 ARG A O 1
ATOM 742 N N . ALA A 1 93 ? -8.669 -9.828 22.256 1.00 95.94 93 ALA A N 1
ATOM 743 C CA . ALA A 1 93 ? -8.286 -9.222 23.529 1.00 95.94 93 ALA A CA 1
ATOM 744 C C . ALA A 1 93 ? -9.433 -8.386 24.117 1.00 95.94 93 ALA A C 1
ATOM 746 O O . ALA A 1 93 ? -9.762 -8.528 25.294 1.00 95.94 93 ALA A O 1
ATOM 747 N N . GLU A 1 94 ? -10.108 -7.594 23.285 1.00 96.06 94 GLU A N 1
ATOM 748 C CA . GLU A 1 94 ? -11.268 -6.801 23.687 1.00 96.06 94 GLU A CA 1
ATOM 749 C C . GLU A 1 94 ? -12.446 -7.684 24.127 1.00 96.06 94 GLU A C 1
ATOM 751 O O . GLU A 1 94 ? -13.084 -7.413 25.145 1.00 96.06 94 GLU A O 1
ATOM 756 N N . ALA A 1 95 ? -12.724 -8.775 23.408 1.00 96.69 95 ALA A N 1
ATOM 757 C CA . ALA A 1 95 ? -13.768 -9.722 23.792 1.00 96.69 95 ALA A CA 1
ATOM 758 C C . ALA A 1 95 ? -13.480 -10.377 25.154 1.00 96.69 95 ALA A C 1
ATOM 760 O O . ALA A 1 95 ? -14.396 -10.523 25.968 1.00 96.69 95 ALA A O 1
ATOM 761 N N . VAL A 1 96 ? -12.219 -10.736 25.423 1.00 97.12 96 VAL A N 1
ATOM 762 C CA . VAL A 1 96 ? -11.791 -11.281 26.721 1.00 97.12 96 VAL A CA 1
ATOM 763 C C . VAL A 1 96 ? -11.939 -10.235 27.826 1.00 97.12 96 VAL A C 1
ATOM 765 O O . VAL A 1 96 ? -12.533 -10.548 28.857 1.00 97.12 96 VAL A O 1
ATOM 768 N N . ALA A 1 97 ? -11.491 -8.997 27.599 1.00 97.00 97 ALA A N 1
ATOM 769 C CA . ALA A 1 97 ? -11.638 -7.903 28.562 1.00 97.00 97 ALA A CA 1
ATOM 770 C C . ALA A 1 97 ? -13.118 -7.654 28.902 1.00 97.00 97 ALA A C 1
ATOM 772 O O . ALA A 1 97 ? -13.507 -7.709 30.065 1.00 97.00 97 ALA A O 1
ATOM 773 N N . ARG A 1 98 ? -13.991 -7.549 27.889 1.00 97.31 98 ARG A N 1
ATOM 774 C CA . ARG A 1 98 ? -15.446 -7.395 28.086 1.00 97.31 98 ARG A CA 1
ATOM 775 C C . ARG A 1 98 ? -16.067 -8.555 28.872 1.00 97.31 98 ARG A C 1
ATOM 777 O O . ARG A 1 98 ? -17.053 -8.357 29.581 1.00 97.31 98 ARG A O 1
ATOM 784 N N . GLN A 1 99 ? -15.557 -9.779 28.721 1.00 96.19 99 GLN A N 1
ATOM 785 C CA . GLN A 1 99 ? -16.021 -10.917 29.521 1.00 96.19 99 GLN A CA 1
ATOM 786 C C . GLN A 1 99 ? -15.553 -10.836 30.976 1.00 96.19 99 GLN A C 1
ATOM 788 O O . GLN A 1 99 ? -16.319 -11.206 31.866 1.00 96.19 99 GLN A O 1
ATOM 793 N N . GLN A 1 100 ? -14.326 -10.376 31.219 1.00 96.69 100 GLN A N 1
ATOM 794 C CA . GLN A 1 100 ? -13.792 -10.168 32.565 1.00 96.69 100 GLN A CA 1
ATOM 795 C C . GLN A 1 100 ? -14.559 -9.058 33.288 1.00 96.69 100 GLN A C 1
ATOM 797 O O . GLN A 1 100 ? -15.099 -9.320 34.358 1.00 96.69 100 GLN A O 1
ATOM 802 N N . ASP A 1 101 ? -14.768 -7.909 32.643 1.00 97.19 101 ASP A N 1
ATOM 803 C CA . ASP A 1 101 ? -15.539 -6.791 33.201 1.00 97.19 101 ASP A CA 1
ATOM 804 C C . ASP A 1 101 ? -16.947 -7.222 33.633 1.00 97.19 101 ASP A C 1
ATOM 806 O O . ASP A 1 101 ? -17.417 -6.889 34.720 1.00 97.19 101 ASP A O 1
ATOM 810 N N . LYS A 1 102 ? -17.623 -8.033 32.805 1.00 96.94 102 LYS A N 1
ATOM 811 C CA . LYS A 1 102 ? -18.939 -8.592 33.149 1.00 96.94 102 LYS A CA 1
ATOM 812 C C . LYS A 1 102 ? -18.876 -9.506 34.369 1.00 96.94 102 LYS A C 1
ATOM 814 O O . LYS A 1 102 ? -19.781 -9.464 35.200 1.00 96.94 102 LYS A O 1
ATOM 819 N N . LYS A 1 103 ? -17.850 -10.355 34.477 1.00 96.81 103 LYS A N 1
ATOM 820 C CA . LYS A 1 103 ? -17.671 -11.231 35.645 1.00 96.81 103 LYS A CA 1
ATOM 821 C C . LYS A 1 103 ? -17.417 -10.405 36.902 1.00 96.81 103 LYS A C 1
ATOM 823 O O . LYS A 1 103 ? -18.051 -10.674 37.918 1.00 96.81 103 LYS A O 1
ATOM 828 N N . ASP A 1 104 ? -16.581 -9.381 36.812 1.00 96.19 104 ASP A N 1
ATOM 829 C CA . ASP A 1 104 ? -16.250 -8.502 37.932 1.00 96.19 104 ASP A CA 1
ATOM 830 C C . ASP A 1 104 ? -17.450 -7.659 38.375 1.00 96.19 104 ASP A C 1
ATOM 832 O O . ASP A 1 104 ? -17.698 -7.473 39.568 1.00 96.19 104 ASP A O 1
ATOM 836 N N . GLU A 1 105 ? -18.277 -7.202 37.434 1.00 97.31 105 GLU A N 1
ATOM 837 C CA . GLU A 1 105 ? -19.521 -6.523 37.778 1.00 97.31 105 GLU A CA 1
ATOM 838 C C . GLU A 1 105 ? -20.504 -7.468 38.485 1.00 97.31 105 GLU A C 1
ATOM 840 O O . GLU A 1 105 ? -21.132 -7.085 39.478 1.00 97.31 105 GLU A O 1
ATOM 845 N N . LEU A 1 106 ? -20.627 -8.712 38.013 1.00 97.06 106 LEU A N 1
ATOM 846 C CA . LEU A 1 106 ? -21.480 -9.718 38.646 1.00 97.06 106 LEU A CA 1
ATOM 847 C C . LEU A 1 106 ? -20.994 -10.071 40.056 1.00 97.06 106 LEU A C 1
ATOM 849 O O . LEU A 1 106 ? -21.816 -10.133 40.974 1.00 97.06 106 LEU A O 1
ATOM 853 N N . THR A 1 107 ? -19.687 -10.253 40.260 1.00 96.88 107 THR A N 1
ATOM 854 C CA . THR A 1 107 ? -19.121 -10.529 41.590 1.00 96.88 107 THR A CA 1
ATOM 855 C C . THR A 1 107 ? -19.297 -9.335 42.522 1.00 96.88 107 THR A C 1
ATOM 857 O O . THR A 1 107 ? -19.710 -9.521 43.668 1.00 96.88 107 THR A O 1
ATOM 860 N N . ARG A 1 108 ? -19.096 -8.101 42.038 1.00 96.62 108 ARG A N 1
ATOM 861 C CA . ARG A 1 108 ? -19.343 -6.884 42.823 1.00 96.62 108 ARG A CA 1
ATOM 862 C C . ARG A 1 108 ? -20.808 -6.764 43.236 1.00 96.62 108 ARG A C 1
ATOM 864 O O . ARG A 1 108 ? -21.085 -6.525 44.409 1.00 96.62 108 ARG A O 1
ATOM 871 N N . ARG A 1 109 ? -21.747 -6.980 42.306 1.00 97.31 109 ARG A N 1
ATOM 872 C CA . ARG A 1 109 ? -23.193 -6.971 42.599 1.00 97.31 109 ARG A CA 1
ATOM 873 C C . ARG A 1 109 ? -23.574 -8.064 43.599 1.00 97.31 109 ARG A C 1
ATOM 875 O O . ARG A 1 109 ? -24.389 -7.814 44.482 1.00 97.31 109 ARG A O 1
ATOM 882 N N . ALA A 1 110 ? -22.990 -9.257 43.490 1.00 96.56 110 ALA A N 1
ATOM 883 C CA . ALA A 1 110 ? -23.217 -10.338 44.448 1.00 96.56 110 ALA A CA 1
ATOM 884 C C . ALA A 1 110 ? -22.683 -9.982 45.846 1.00 96.56 110 ALA A C 1
ATOM 886 O O . ALA A 1 110 ? -23.387 -10.165 46.837 1.00 96.56 110 ALA A O 1
ATOM 887 N N . ALA A 1 111 ? -21.481 -9.405 45.930 1.00 95.75 111 ALA A N 1
ATOM 888 C CA . ALA A 1 111 ? -20.897 -8.951 47.189 1.00 95.75 111 ALA A CA 1
ATOM 889 C C . ALA A 1 111 ? -21.711 -7.817 47.835 1.00 95.75 111 ALA A C 1
ATOM 891 O O . ALA A 1 111 ? -21.893 -7.799 49.052 1.00 95.75 111 ALA A O 1
ATOM 892 N N . GLU A 1 112 ? -22.227 -6.881 47.038 1.00 95.50 112 GLU A N 1
ATOM 893 C CA . GLU A 1 112 ? -23.104 -5.813 47.521 1.00 95.50 112 GLU A CA 1
ATOM 894 C C . GLU A 1 112 ? -24.415 -6.376 48.079 1.00 95.50 112 GLU A C 1
ATOM 896 O O . GLU A 1 112 ? -24.790 -6.034 49.201 1.00 95.50 112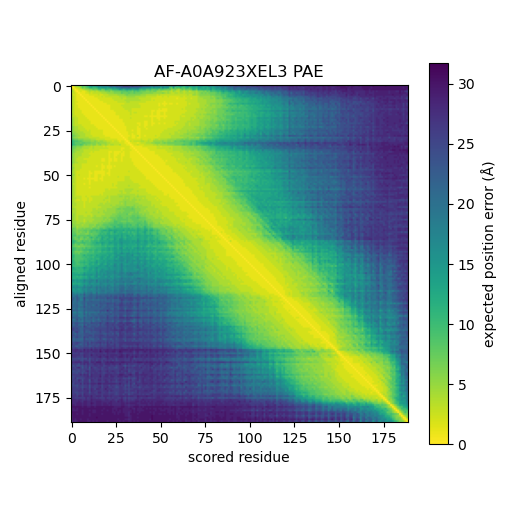 GLU A O 1
ATOM 901 N N . ARG A 1 113 ? -25.055 -7.313 47.362 1.00 95.56 113 ARG A N 1
ATOM 902 C CA . ARG A 1 113 ? -26.249 -8.018 47.854 1.00 95.56 113 ARG A CA 1
ATOM 903 C C . ARG A 1 113 ? -25.978 -8.729 49.175 1.00 95.56 113 ARG A C 1
ATOM 905 O O . ARG A 1 113 ? -26.695 -8.484 50.143 1.00 95.56 113 ARG A O 1
ATOM 912 N N . ALA A 1 114 ? -24.889 -9.490 49.265 1.00 94.62 114 ALA A N 1
ATOM 913 C CA . ALA A 1 114 ? -24.496 -10.164 50.501 1.00 94.62 114 ALA A CA 1
ATOM 914 C C . ALA A 1 114 ? -24.289 -9.178 51.668 1.00 94.62 114 ALA A C 1
ATOM 916 O O . ALA A 1 114 ? -24.718 -9.443 52.789 1.00 94.62 114 ALA A O 1
ATOM 917 N N . ARG A 1 115 ? -23.695 -7.998 51.425 1.00 93.81 115 ARG A N 1
ATOM 918 C CA . ARG A 1 115 ? -23.558 -6.938 52.447 1.00 93.81 115 ARG A CA 1
ATOM 919 C C . ARG A 1 115 ? -24.908 -6.348 52.861 1.00 93.81 115 ARG A C 1
ATOM 921 O O . ARG A 1 115 ? -25.128 -6.081 54.046 1.00 93.81 115 ARG A O 1
ATOM 928 N N . THR A 1 116 ? -25.818 -6.126 51.912 1.00 92.94 116 THR A N 1
ATOM 929 C CA . THR A 1 116 ? -27.170 -5.638 52.229 1.00 92.94 116 THR A CA 1
ATOM 930 C C . THR A 1 116 ? -27.968 -6.661 53.033 1.00 92.94 116 THR A C 1
ATOM 932 O O . THR A 1 116 ? -28.583 -6.288 54.028 1.00 92.94 116 THR A O 1
ATOM 935 N N . GLU A 1 117 ? -27.879 -7.945 52.686 1.00 92.75 117 GLU A N 1
ATOM 936 C CA . GLU A 1 117 ? -28.525 -9.043 53.411 1.00 92.75 117 GLU A CA 1
ATOM 937 C C . GLU A 1 117 ? -27.935 -9.210 54.817 1.00 92.75 117 GLU A C 1
ATOM 939 O O . GLU A 1 117 ? -28.679 -9.256 55.794 1.00 92.75 117 GLU A O 1
ATOM 944 N N . ALA A 1 118 ? -26.606 -9.177 54.958 1.00 92.31 118 ALA A N 1
ATOM 945 C CA . ALA A 1 118 ? -25.941 -9.260 56.259 1.00 92.31 118 ALA A CA 1
ATOM 946 C C . ALA A 1 118 ? -26.307 -8.093 57.197 1.00 92.31 118 ALA A C 1
ATOM 948 O O . ALA A 1 118 ? -26.375 -8.263 58.414 1.00 92.31 118 ALA A O 1
ATOM 949 N N . SER A 1 119 ? -26.573 -6.903 56.649 1.00 92.00 119 SER A N 1
ATOM 950 C CA . SER A 1 119 ? -26.989 -5.729 57.432 1.00 92.00 119 SER A CA 1
ATOM 951 C C . SER A 1 119 ? -28.507 -5.613 57.636 1.00 92.00 119 SER A C 1
ATOM 953 O O . SER A 1 119 ? -28.946 -4.769 58.423 1.00 92.00 119 SER A O 1
ATOM 955 N N . ALA A 1 120 ? -29.314 -6.468 56.999 1.00 92.19 120 ALA A N 1
ATOM 956 C CA . ALA A 1 120 ? -30.771 -6.476 57.118 1.00 92.19 120 ALA A CA 1
ATOM 957 C C . ALA A 1 120 ? -31.286 -6.681 58.558 1.00 92.19 120 ALA A C 1
ATOM 959 O O . ALA A 1 120 ? -32.108 -5.867 58.986 1.00 92.19 120 ALA A O 1
ATOM 960 N N . PRO A 1 121 ? -30.811 -7.664 59.355 1.00 91.56 121 PRO A N 1
ATOM 961 C CA . PRO A 1 121 ? -31.287 -7.832 60.731 1.00 91.56 121 PRO A CA 1
ATOM 962 C C . PRO A 1 121 ? -30.924 -6.637 61.620 1.00 91.56 121 PRO A C 1
ATOM 964 O O . PRO A 1 121 ? -31.749 -6.184 62.410 1.00 91.56 121 PRO A O 1
ATOM 967 N N . ALA A 1 122 ? -29.730 -6.059 61.448 1.00 91.75 122 ALA A N 1
ATOM 968 C CA . ALA A 1 122 ? -29.321 -4.863 62.185 1.00 91.75 122 ALA A CA 1
ATOM 969 C C . ALA A 1 122 ? -30.178 -3.636 61.819 1.00 91.75 122 ALA A C 1
ATOM 971 O O . ALA A 1 122 ? -30.549 -2.856 62.697 1.00 91.75 122 ALA A O 1
ATOM 972 N N . ARG A 1 123 ? -30.529 -3.470 60.535 1.00 91.12 123 ARG A N 1
ATOM 973 C CA . ARG A 1 123 ? -31.462 -2.426 60.081 1.00 91.12 123 ARG A CA 1
ATOM 974 C C . ARG A 1 123 ? -32.868 -2.653 60.631 1.00 91.12 123 ARG A C 1
ATOM 976 O O . ARG A 1 123 ? -33.434 -1.722 61.190 1.00 91.12 123 ARG A O 1
ATOM 983 N N . ALA A 1 124 ? -33.392 -3.876 60.551 1.00 91.50 124 ALA A N 1
ATOM 984 C CA . ALA A 1 124 ? -34.703 -4.229 61.091 1.00 91.50 124 ALA A CA 1
ATOM 985 C C . ALA A 1 124 ? -34.784 -3.974 62.604 1.00 91.50 124 ALA A C 1
ATOM 987 O O . ALA A 1 124 ? -35.747 -3.368 63.070 1.00 91.50 124 ALA A O 1
ATOM 988 N N . ALA A 1 125 ? -33.746 -4.345 63.360 1.00 91.94 125 ALA A N 1
ATOM 989 C CA . ALA A 1 125 ? -33.659 -4.074 64.793 1.00 91.94 125 ALA A CA 1
ATOM 990 C C . ALA A 1 125 ? -33.646 -2.567 65.102 1.00 91.94 125 ALA A C 1
ATOM 992 O O . ALA A 1 125 ? -34.351 -2.123 66.008 1.00 91.94 125 ALA A O 1
ATOM 993 N N . ARG A 1 126 ? -32.902 -1.757 64.330 1.00 93.00 126 ARG A N 1
ATOM 994 C CA . ARG A 1 126 ? -32.916 -0.288 64.469 1.00 93.00 126 ARG A CA 1
ATOM 995 C C . ARG A 1 126 ? -34.301 0.297 64.193 1.00 93.00 126 ARG A C 1
ATOM 997 O O . ARG A 1 126 ? -34.788 1.074 65.006 1.00 93.00 126 ARG A O 1
ATOM 1004 N N . THR A 1 127 ? -34.954 -0.115 63.106 1.00 93.62 127 THR A N 1
ATOM 1005 C CA . THR A 1 127 ? -36.301 0.362 62.756 1.00 93.62 127 THR A CA 1
ATOM 1006 C C . THR A 1 127 ? -37.338 -0.048 63.803 1.00 93.62 127 THR A C 1
ATOM 1008 O O . THR A 1 127 ? -38.186 0.761 64.176 1.00 93.62 127 THR A O 1
ATOM 1011 N N . GLN A 1 128 ? -37.260 -1.274 64.332 1.00 92.19 128 GLN A N 1
ATOM 1012 C CA . GLN A 1 128 ? -38.124 -1.709 65.430 1.00 92.19 128 GLN A CA 1
ATOM 1013 C C . GLN A 1 128 ? -37.899 -0.863 66.683 1.00 92.19 128 GLN A C 1
ATOM 1015 O O . GLN A 1 128 ? -38.876 -0.393 67.266 1.00 92.19 128 GLN A O 1
ATOM 1020 N N . LYS A 1 129 ? -36.643 -0.604 67.058 1.00 93.81 129 LYS A N 1
ATOM 1021 C CA . LYS A 1 129 ? -36.315 0.235 68.214 1.00 93.81 129 LYS A CA 1
ATOM 1022 C C . LYS A 1 129 ? -36.861 1.658 68.061 1.00 93.81 129 LYS A C 1
ATOM 1024 O O . LYS A 1 129 ? -37.577 2.119 68.944 1.00 93.81 129 LYS A O 1
ATOM 1029 N N . GLU A 1 130 ? -36.638 2.306 66.917 1.00 93.44 130 GLU A N 1
ATOM 1030 C CA . GLU A 1 130 ? -37.214 3.630 66.632 1.00 93.44 130 GLU A CA 1
ATOM 1031 C C . GLU A 1 130 ? -38.748 3.611 66.671 1.00 93.44 130 GLU A C 1
ATOM 1033 O O . GLU A 1 130 ? -39.372 4.550 67.163 1.00 93.44 130 GLU A O 1
ATOM 1038 N N . SER A 1 131 ? -39.385 2.546 66.170 1.00 92.62 131 SER A N 1
ATOM 1039 C CA . SER A 1 131 ? -40.845 2.423 66.217 1.00 92.62 131 SER A CA 1
ATOM 1040 C C . SER A 1 131 ? -41.368 2.278 67.650 1.00 92.62 131 SER A C 1
ATOM 1042 O O . SER A 1 131 ? -42.373 2.901 67.992 1.00 92.62 131 SER A O 1
ATOM 1044 N N . GLN A 1 132 ? -40.665 1.526 68.504 1.00 92.62 132 GLN A N 1
ATOM 1045 C CA . GLN A 1 132 ? -41.000 1.370 69.919 1.00 92.62 132 GLN A CA 1
ATOM 1046 C C . GLN A 1 132 ? -40.810 2.6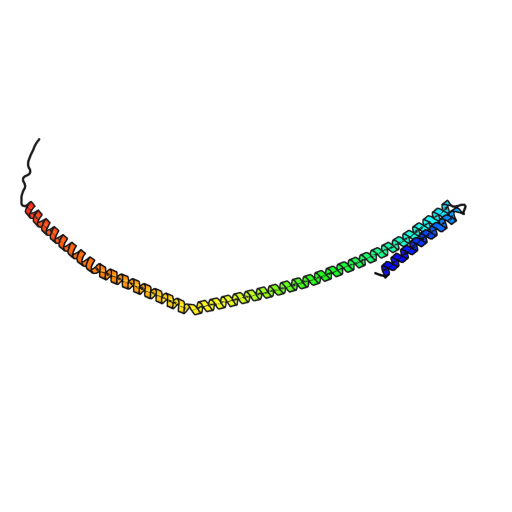87 70.677 1.00 92.62 132 GLN A C 1
ATOM 1048 O O . GLN A 1 132 ? -41.691 3.076 71.436 1.00 92.62 132 GLN A O 1
ATOM 1053 N N . GLU A 1 133 ? -39.726 3.421 70.422 1.00 92.56 133 GLU A N 1
ATOM 1054 C CA . GLU A 1 133 ? -39.475 4.746 71.007 1.00 92.56 133 GLU A CA 1
ATOM 1055 C C . GLU A 1 133 ? -40.535 5.774 70.570 1.00 92.56 133 GLU A C 1
ATOM 1057 O O . GLU A 1 133 ? -41.059 6.536 71.390 1.00 92.56 133 GLU A O 1
ATOM 1062 N N . ARG A 1 134 ? -40.938 5.763 69.291 1.00 93.19 134 ARG A N 1
ATOM 1063 C CA . ARG A 1 134 ? -42.051 6.593 68.793 1.00 93.19 134 ARG A CA 1
ATOM 1064 C C . ARG A 1 134 ? -43.384 6.204 69.429 1.00 93.19 134 ARG A C 1
ATOM 1066 O O . ARG A 1 134 ? -44.169 7.076 69.790 1.00 93.19 134 ARG A O 1
ATOM 1073 N N . GLN A 1 135 ? -43.652 4.912 69.602 1.00 92.06 135 GLN A N 1
ATOM 1074 C CA . GLN A 1 135 ? -44.868 4.456 70.274 1.00 92.06 135 GLN A CA 1
ATOM 1075 C C . GLN A 1 135 ? -44.871 4.848 71.753 1.00 92.06 135 GLN A C 1
ATOM 1077 O O . GLN A 1 135 ? -45.866 5.400 72.216 1.00 92.06 135 GLN A O 1
ATOM 1082 N N . ALA A 1 136 ? -43.770 4.638 72.474 1.00 91.44 136 ALA A N 1
ATOM 1083 C CA . ALA A 1 136 ? -43.625 5.022 73.875 1.00 91.44 136 ALA A CA 1
ATOM 1084 C C . ALA A 1 136 ? -43.800 6.535 74.064 1.00 91.44 136 ALA A C 1
ATOM 1086 O O . ALA A 1 136 ? -44.598 6.955 74.899 1.00 91.44 136 ALA A O 1
ATOM 1087 N N . SER A 1 137 ? -43.148 7.354 73.232 1.00 91.88 137 SER A N 1
ATOM 1088 C CA . SER A 1 137 ? -43.306 8.813 73.283 1.00 91.88 137 SER A CA 1
ATOM 1089 C C . SER A 1 137 ? -44.732 9.258 72.936 1.00 91.88 137 SER A C 1
ATOM 1091 O O . SER A 1 137 ? -45.283 10.122 73.614 1.00 91.88 137 SER A O 1
ATOM 1093 N N . SER A 1 138 ? -45.389 8.627 71.955 1.00 92.06 138 SER A N 1
ATOM 1094 C CA . SER A 1 138 ? -46.794 8.923 71.634 1.00 92.06 138 SER A CA 1
ATOM 1095 C C . SER A 1 138 ? -47.771 8.526 72.751 1.00 92.06 138 SER A C 1
ATOM 1097 O O . SER A 1 138 ? -48.746 9.241 72.991 1.00 92.06 138 SER A O 1
ATOM 1099 N N . ARG A 1 139 ? -47.512 7.414 73.457 1.00 91.50 139 ARG A N 1
ATOM 1100 C CA . ARG A 1 139 ? -48.295 6.976 74.622 1.00 91.50 139 ARG A CA 1
ATOM 1101 C C . ARG A 1 139 ? -48.104 7.933 75.792 1.00 91.50 139 ARG A C 1
ATOM 1103 O O . ARG A 1 139 ? -49.101 8.430 76.301 1.00 91.50 139 ARG A O 1
ATOM 1110 N N . ALA A 1 140 ? -46.860 8.281 76.118 1.00 90.38 140 ALA A N 1
ATOM 1111 C CA . ALA A 1 140 ? -46.545 9.259 77.158 1.00 90.38 140 ALA A CA 1
ATOM 1112 C C . ALA A 1 140 ? -47.202 10.623 76.876 1.00 90.38 140 ALA A C 1
ATOM 1114 O O . ALA A 1 140 ? -47.818 11.213 77.759 1.00 90.38 140 ALA A O 1
ATOM 1115 N N . ALA A 1 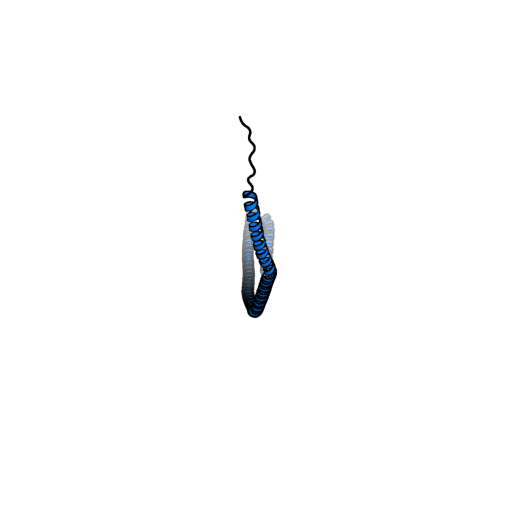141 ? -47.171 11.091 75.623 1.00 89.81 141 ALA A N 1
ATOM 1116 C CA . ALA A 1 141 ? -47.843 12.328 75.229 1.00 89.81 141 ALA A CA 1
ATOM 1117 C C . ALA A 1 141 ? -49.378 12.244 75.354 1.00 89.81 141 ALA A C 1
ATOM 1119 O O . ALA A 1 141 ? -50.023 13.236 75.696 1.00 89.81 141 ALA A O 1
ATOM 1120 N N . ARG A 1 142 ? -49.991 11.081 75.079 1.00 88.00 142 ARG A N 1
ATOM 1121 C CA . ARG A 1 142 ? -51.432 10.861 75.303 1.00 88.00 142 ARG A CA 1
ATOM 1122 C C . ARG A 1 142 ? -51.781 10.841 76.787 1.00 88.00 142 ARG A C 1
ATOM 1124 O O . ARG A 1 142 ? -52.767 11.467 77.163 1.00 88.00 142 ARG A O 1
ATOM 1131 N N . GLU A 1 143 ? -50.984 10.165 77.609 1.00 86.50 143 GLU A N 1
ATOM 1132 C CA . GLU A 1 143 ? -51.167 10.122 79.063 1.00 86.50 143 GLU A CA 1
ATOM 1133 C C . GLU A 1 143 ? -51.047 11.519 79.673 1.00 86.50 143 GLU A C 1
ATOM 1135 O O . GLU A 1 143 ? -51.957 11.945 80.381 1.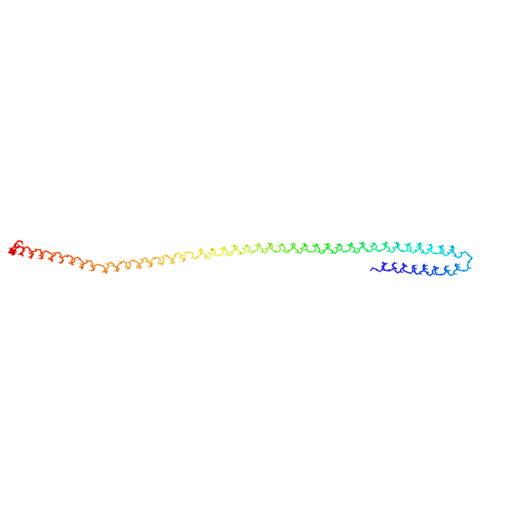00 86.50 143 GLU A O 1
ATOM 1140 N N . GLN A 1 144 ? -50.016 12.287 79.309 1.00 85.81 144 GLN A N 1
ATOM 1141 C CA . GLN A 1 144 ? -49.873 13.683 79.735 1.00 85.81 144 GLN A CA 1
ATOM 1142 C C . GLN A 1 144 ? -51.085 14.529 79.337 1.00 85.81 144 GLN A C 1
ATOM 1144 O O . GLN A 1 144 ? -51.695 15.169 80.188 1.00 85.81 144 GLN A O 1
ATOM 1149 N N . ARG A 1 145 ? -51.525 14.453 78.072 1.00 85.12 145 ARG A N 1
ATOM 1150 C CA . ARG A 1 145 ? -52.737 15.160 77.626 1.00 85.12 145 ARG A CA 1
ATOM 1151 C C . ARG A 1 145 ? -53.976 14.741 78.410 1.00 85.12 145 ARG A C 1
ATOM 1153 O O . ARG A 1 145 ? -54.815 15.592 78.688 1.00 85.12 145 ARG A O 1
ATOM 1160 N N . SER A 1 146 ? -54.117 13.460 78.757 1.00 82.38 146 SER A N 1
ATOM 1161 C CA . SER A 1 146 ? -55.248 12.968 79.554 1.00 82.38 146 SER A CA 1
ATOM 1162 C C . SER A 1 146 ? -55.209 13.485 80.996 1.00 82.38 146 SER A C 1
ATOM 1164 O O . SER A 1 146 ? -56.235 13.911 81.521 1.00 82.38 146 SER A O 1
ATOM 1166 N N . HIS A 1 147 ? -54.020 13.539 81.600 1.00 81.81 147 HIS A N 1
ATOM 1167 C CA . HIS A 1 147 ? -53.815 14.060 82.944 1.00 81.81 147 HIS A CA 1
ATOM 1168 C C . HIS A 1 147 ? -54.079 15.570 83.008 1.00 81.81 147 HIS A C 1
ATOM 1170 O O . HIS A 1 147 ? -54.762 16.034 83.915 1.00 81.81 147 HIS A O 1
ATOM 1176 N N . ASP A 1 148 ? -53.625 16.333 82.010 1.00 80.62 148 ASP A N 1
ATOM 1177 C CA . ASP A 1 148 ? -53.849 17.782 81.932 1.00 80.62 148 ASP A CA 1
ATOM 1178 C C . ASP A 1 148 ? -55.309 18.144 81.605 1.00 80.62 148 ASP A C 1
ATOM 1180 O O . ASP A 1 148 ? -55.819 19.177 82.046 1.00 80.62 148 ASP A O 1
ATOM 1184 N N . SER A 1 149 ? -56.019 17.294 80.852 1.00 77.62 149 SER A N 1
ATOM 1185 C CA . SER A 1 149 ? -57.432 17.523 80.509 1.00 77.62 149 SER A CA 1
ATOM 1186 C C . SER A 1 149 ? -58.416 17.063 81.588 1.00 77.62 149 SER A C 1
ATOM 1188 O O . SER A 1 149 ? -59.512 17.620 81.666 1.00 77.62 149 SER A O 1
ATOM 1190 N N . ALA A 1 150 ? -58.034 16.142 82.477 1.00 76.38 150 ALA A N 1
ATOM 1191 C CA . ALA A 1 150 ? -58.853 15.729 83.619 1.00 76.38 150 ALA A CA 1
ATOM 1192 C C . ALA A 1 150 ? -59.314 16.906 84.517 1.00 76.38 150 ALA A C 1
ATOM 1194 O O . ALA A 1 150 ? -60.524 17.063 84.705 1.00 76.38 150 ALA A O 1
ATOM 1195 N N . PRO A 1 151 ? -58.437 17.805 85.013 1.00 80.19 151 PRO A N 1
ATOM 1196 C CA . PRO A 1 151 ? -58.871 18.955 85.807 1.00 80.19 151 PRO A CA 1
ATOM 1197 C C . PRO A 1 151 ? -59.666 19.979 84.983 1.00 80.19 151 PRO A C 1
ATOM 1199 O O . PRO A 1 151 ? -60.523 20.674 85.528 1.00 80.19 151 PRO A O 1
ATOM 1202 N N . ALA A 1 152 ? -59.431 20.078 83.670 1.00 79.81 152 ALA A N 1
ATOM 1203 C CA . ALA A 1 152 ? -60.208 20.959 82.799 1.00 79.81 152 ALA A CA 1
ATOM 1204 C C . ALA A 1 152 ? -61.666 20.485 82.648 1.00 79.81 152 ALA A C 1
ATOM 1206 O O . ALA A 1 152 ? -62.581 21.316 82.665 1.00 79.81 152 ALA A O 1
ATOM 1207 N N . LEU A 1 153 ? -61.885 19.168 82.557 1.00 81.38 153 LEU A N 1
ATOM 1208 C CA . LEU A 1 153 ? -63.218 18.560 82.521 1.00 81.38 153 LEU A CA 1
ATOM 1209 C C . LEU A 1 153 ? -63.968 18.770 83.838 1.00 81.38 153 LEU A C 1
ATOM 1211 O O . LEU A 1 153 ? -65.114 19.214 83.800 1.00 81.38 153 LEU A O 1
ATOM 1215 N N . VAL A 1 154 ? -63.312 18.542 84.982 1.00 85.31 154 VAL A N 1
ATOM 1216 C CA . VAL A 1 154 ? -63.899 18.788 86.314 1.00 85.31 154 VAL A CA 1
ATOM 1217 C C . VAL A 1 154 ? -64.362 20.243 86.438 1.00 85.31 154 VAL A C 1
ATOM 1219 O O . VAL A 1 154 ? -65.545 20.493 86.658 1.00 85.31 154 VAL A O 1
ATOM 1222 N N . ARG A 1 155 ? -63.487 21.216 86.142 1.00 86.12 155 ARG A N 1
ATOM 1223 C CA . ARG A 1 155 ? -63.846 22.648 86.178 1.00 86.12 155 ARG A CA 1
ATOM 1224 C C . ARG A 1 155 ? -64.976 23.012 85.2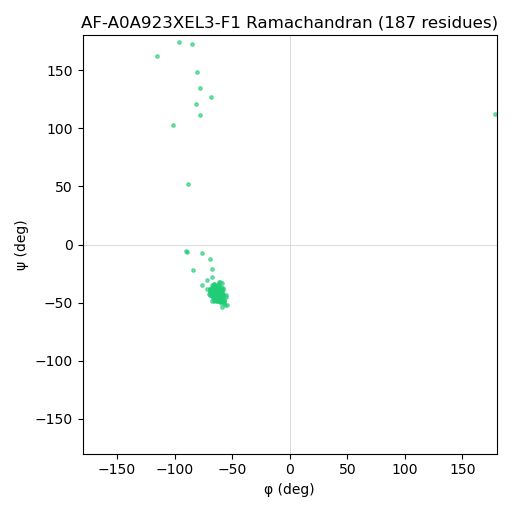11 1.00 86.12 155 ARG A C 1
ATOM 1226 O O . ARG A 1 155 ? -65.735 23.945 85.456 1.00 86.12 155 ARG A O 1
ATOM 1233 N N . SER A 1 156 ? -65.068 22.338 84.064 1.00 84.19 156 SER A N 1
ATOM 1234 C CA . SER A 1 156 ? -66.166 22.554 83.119 1.00 84.19 156 SER A CA 1
ATOM 1235 C C . SER A 1 156 ? -67.498 22.050 83.672 1.00 84.19 156 SER A C 1
ATOM 1237 O O . SER A 1 156 ? -68.513 22.721 83.493 1.00 84.19 156 SER A O 1
ATOM 1239 N N . GLN A 1 157 ? -67.499 20.895 84.340 1.00 89.38 157 GLN A N 1
ATOM 1240 C CA . GLN A 1 157 ? -68.692 20.345 84.983 1.00 89.38 157 GLN A CA 1
ATOM 1241 C C . GLN A 1 157 ? -69.158 21.239 86.137 1.00 89.38 157 GLN A C 1
ATOM 1243 O O . GLN A 1 157 ? -70.340 21.574 86.191 1.00 89.38 157 GLN A O 1
ATOM 1248 N N . GLU A 1 158 ? -68.239 21.712 86.983 1.00 89.62 158 GLU A N 1
ATOM 1249 C CA . GLU A 1 158 ? -68.532 22.680 88.053 1.00 89.62 158 GLU A CA 1
ATOM 1250 C C . GLU A 1 158 ? -69.167 23.959 87.491 1.00 89.62 158 GLU A C 1
ATOM 1252 O O . GLU A 1 158 ? -70.261 24.343 87.903 1.00 89.62 158 GLU A O 1
ATOM 1257 N N . ARG A 1 159 ? -68.565 24.565 86.455 1.00 89.25 159 ARG A N 1
ATOM 1258 C CA . ARG A 1 159 ? -69.134 25.754 85.791 1.00 89.25 159 ARG A CA 1
ATOM 1259 C C . ARG A 1 159 ? -70.538 25.517 85.240 1.00 89.25 159 ARG A C 1
ATOM 1261 O O . ARG A 1 159 ? -71.371 26.422 85.285 1.00 89.25 159 ARG A O 1
ATOM 1268 N N . GLN A 1 160 ? -70.810 24.330 84.697 1.00 90.31 160 GLN A N 1
ATOM 1269 C CA . GLN A 1 160 ? -72.146 23.980 84.210 1.00 90.31 160 GLN A CA 1
ATOM 1270 C C . GLN A 1 160 ? -73.154 23.857 85.356 1.00 90.31 160 GLN A C 1
ATOM 1272 O O . GLN A 1 160 ? -74.284 24.318 85.203 1.00 90.31 160 GLN A O 1
ATOM 1277 N N . GLN A 1 161 ? -72.767 23.268 86.489 1.00 91.44 161 GLN A N 1
ATOM 1278 C CA . GLN A 1 161 ? -73.628 23.187 87.671 1.00 91.44 161 GLN A CA 1
ATOM 1279 C C . GLN A 1 161 ? -73.912 24.578 88.248 1.00 91.44 161 GLN A C 1
ATOM 1281 O O . GLN A 1 161 ? -75.074 24.948 88.399 1.00 91.44 161 GLN A O 1
ATOM 1286 N N . GLU A 1 162 ? -72.888 25.411 88.431 1.00 90.25 162 GLU A N 1
ATOM 1287 C CA . GLU A 1 162 ? -73.055 26.794 88.895 1.00 90.25 162 GLU A CA 1
ATOM 1288 C C . GLU A 1 162 ? -73.926 27.642 87.957 1.00 90.25 162 GLU A C 1
ATOM 1290 O O . GLU A 1 162 ? -74.666 28.524 88.403 1.00 90.25 162 GLU A O 1
ATOM 1295 N N . ALA A 1 163 ? -73.816 27.436 86.640 1.00 89.44 163 ALA A N 1
ATOM 1296 C CA . ALA A 1 163 ? -74.650 28.123 85.660 1.00 89.44 163 ALA A CA 1
ATOM 1297 C C . ALA A 1 163 ? -76.121 27.696 85.776 1.00 89.44 163 ALA A C 1
ATOM 1299 O O . ALA A 1 163 ? -76.998 28.561 85.737 1.00 89.44 163 ALA A O 1
ATOM 1300 N N . LYS A 1 164 ? -76.390 26.397 85.976 1.00 91.56 164 LYS A N 1
ATOM 1301 C CA . LYS A 1 164 ? -77.744 25.874 86.223 1.00 91.56 164 LYS A CA 1
ATOM 1302 C C . LYS A 1 164 ? -78.337 26.464 87.499 1.00 91.56 164 LYS A C 1
ATOM 1304 O O . LYS A 1 164 ? -79.417 27.042 87.448 1.00 91.56 164 LYS A O 1
ATOM 1309 N N . GLU A 1 165 ? -77.594 26.447 88.604 1.00 90.94 165 GLU A N 1
ATOM 1310 C CA . GLU A 1 165 ? -78.050 27.053 89.859 1.00 90.94 165 GLU A CA 1
ATOM 1311 C C . GLU A 1 165 ? -78.316 28.558 89.725 1.00 90.94 165 GLU A C 1
ATOM 1313 O O . GLU A 1 165 ? -79.280 29.089 90.281 1.00 90.94 165 GLU A O 1
ATOM 1318 N N . ARG A 1 166 ? -77.460 29.284 88.991 1.00 87.69 166 ARG A N 1
ATOM 1319 C CA . ARG A 1 166 ? -77.684 30.708 88.707 1.00 87.69 166 ARG A CA 1
ATOM 1320 C C . ARG A 1 166 ? -78.950 30.921 87.891 1.00 87.69 166 ARG A C 1
ATOM 1322 O O . ARG A 1 166 ? -79.715 31.821 88.232 1.00 87.69 166 ARG A O 1
ATOM 1329 N N . ALA A 1 167 ? -79.174 30.117 86.855 1.00 88.00 167 ALA A N 1
ATOM 1330 C CA . ALA A 1 167 ? -80.382 30.187 86.043 1.00 88.00 167 ALA A CA 1
ATOM 1331 C C . ALA A 1 167 ? -81.632 29.932 86.897 1.00 88.00 167 ALA A C 1
ATOM 1333 O O . ALA A 1 167 ? -82.579 30.711 86.834 1.00 88.00 167 ALA A O 1
ATOM 1334 N N . GLU A 1 168 ? -81.601 28.929 87.774 1.00 87.38 168 GLU A N 1
ATOM 1335 C CA . GLU A 1 168 ? -82.685 28.647 88.718 1.00 87.38 168 GLU A CA 1
ATOM 1336 C C . GLU A 1 168 ? -82.921 29.806 89.698 1.00 87.38 168 GLU A C 1
ATOM 1338 O O . GLU A 1 168 ? -84.065 30.201 89.930 1.00 87.38 168 GLU A O 1
ATOM 1343 N N . ARG A 1 169 ? -81.857 30.414 90.247 1.00 87.00 169 ARG A N 1
ATOM 1344 C CA . ARG A 1 169 ? -81.974 31.600 91.117 1.00 87.00 169 ARG A CA 1
ATOM 1345 C C . ARG A 1 169 ? -82.583 32.795 90.387 1.00 87.00 169 ARG A C 1
ATOM 1347 O O . ARG A 1 169 ? -83.427 33.485 90.957 1.00 87.00 169 ARG A O 1
ATOM 1354 N N . VAL A 1 170 ? -82.160 33.060 89.151 1.00 86.25 170 VAL A N 1
ATOM 1355 C CA . VAL A 1 170 ? -82.713 34.150 88.332 1.00 86.25 170 VAL A CA 1
ATOM 1356 C C . VAL A 1 170 ? -84.170 33.867 87.978 1.00 86.25 170 VAL A C 1
ATOM 1358 O O . VAL A 1 170 ? -84.989 34.766 88.124 1.00 86.25 170 VAL A O 1
ATOM 1361 N N . ALA A 1 171 ? -84.516 32.633 87.606 1.00 85.06 171 ALA A N 1
ATOM 1362 C CA . ALA A 1 171 ? -85.894 32.232 87.326 1.00 85.06 171 ALA A CA 1
ATOM 1363 C C . ALA A 1 171 ? -86.802 32.427 88.551 1.00 85.06 171 ALA A C 1
ATOM 1365 O O . ALA A 1 171 ? -87.891 32.985 88.425 1.00 85.06 171 ALA A O 1
ATOM 1366 N N . LYS A 1 172 ? -86.330 32.070 89.755 1.00 82.12 172 LYS A N 1
ATOM 1367 C CA . LYS A 1 172 ? -87.045 32.362 91.009 1.00 82.12 172 LYS A CA 1
ATOM 1368 C C . LYS A 1 172 ? -87.251 33.869 91.196 1.00 82.12 172 LYS A C 1
ATOM 1370 O O . LYS A 1 172 ? -88.391 34.299 91.347 1.00 82.12 172 LYS A O 1
ATOM 1375 N N . ARG A 1 173 ? -86.196 34.684 91.061 1.00 81.12 173 ARG A N 1
ATOM 1376 C CA . ARG A 1 173 ? -86.296 36.157 91.149 1.00 81.12 173 ARG A CA 1
ATOM 1377 C C . ARG A 1 173 ? -87.247 36.758 90.113 1.00 81.12 173 ARG A C 1
ATOM 1379 O O . ARG A 1 173 ? -88.009 37.654 90.451 1.00 81.12 173 ARG A O 1
ATOM 1386 N N . GLN A 1 174 ? -87.222 36.279 88.871 1.00 78.81 174 GLN A N 1
ATOM 1387 C CA . GLN A 1 174 ? -88.147 36.716 87.824 1.00 78.81 174 GLN A CA 1
ATOM 1388 C C . GLN A 1 174 ? -89.586 36.328 88.155 1.00 78.81 174 GLN A C 1
ATOM 1390 O O . GLN A 1 174 ? -90.483 37.137 87.954 1.00 78.81 174 GLN A O 1
ATOM 1395 N N . SER A 1 175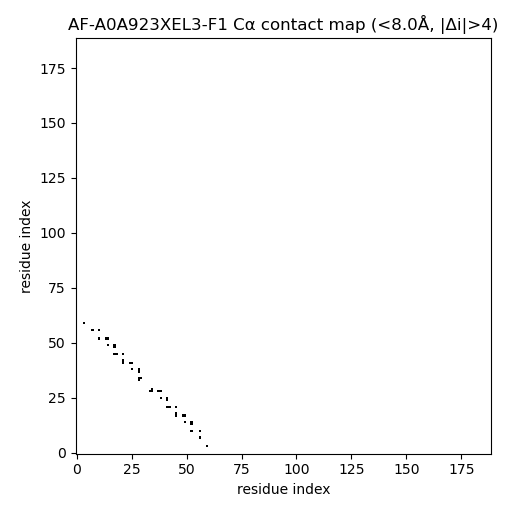 ? -89.813 35.136 88.712 1.00 74.19 175 SER A N 1
ATOM 1396 C CA . SER A 1 175 ? -91.145 34.723 89.160 1.00 74.19 175 SER A CA 1
ATOM 1397 C C . SER A 1 175 ? -91.658 35.572 90.327 1.00 74.19 175 SER A C 1
ATOM 1399 O O . SER A 1 175 ? -92.851 35.853 90.398 1.00 74.19 175 SER A O 1
ATOM 1401 N N . ASP A 1 176 ? -90.770 36.029 91.211 1.00 71.56 176 ASP A N 1
ATOM 1402 C CA . ASP A 1 176 ? -91.124 36.913 92.323 1.00 71.56 176 ASP A CA 1
ATOM 1403 C C . ASP A 1 176 ? -91.345 38.362 91.857 1.00 71.56 176 ASP A C 1
ATOM 1405 O O . ASP A 1 176 ? -92.275 39.020 92.320 1.00 71.56 176 ASP A O 1
ATOM 1409 N N . ALA A 1 177 ? -90.585 38.834 90.862 1.00 63.41 177 ALA A N 1
ATOM 1410 C CA . ALA A 1 177 ? -90.815 40.119 90.200 1.00 63.41 177 ALA A CA 1
ATOM 1411 C C . ALA A 1 177 ? -92.105 40.125 89.353 1.00 63.41 177 ALA A C 1
ATOM 1413 O O . ALA A 1 177 ? -92.838 41.108 89.369 1.00 63.41 177 ALA A O 1
ATOM 1414 N N . ALA A 1 178 ? -92.434 39.023 88.669 1.00 60.34 178 ALA A N 1
ATOM 1415 C CA . ALA A 1 178 ? -93.659 38.874 87.875 1.00 60.34 178 ALA A CA 1
ATOM 1416 C C . ALA A 1 178 ? -94.941 38.840 88.728 1.00 60.34 178 ALA A C 1
ATOM 1418 O O . ALA A 1 178 ? -96.020 39.150 88.229 1.00 60.34 178 ALA A O 1
ATOM 1419 N N . LYS A 1 179 ? -94.836 38.512 90.023 1.00 57.06 179 LYS A N 1
ATOM 1420 C CA . LYS A 1 179 ? -95.942 38.637 90.990 1.00 57.06 179 LYS A CA 1
ATOM 1421 C C . LYS A 1 179 ? -96.189 40.090 91.430 1.00 57.06 179 LYS A C 1
ATOM 1423 O O . LYS A 1 179 ? -97.180 40.338 92.109 1.00 57.06 179 LYS A O 1
ATOM 1428 N N . SER A 1 180 ? -95.330 41.043 91.048 1.00 51.97 180 SER A N 1
ATOM 1429 C CA . SER A 1 180 ? -95.522 42.481 91.291 1.00 51.97 180 SER A CA 1
ATOM 1430 C C . SER A 1 180 ? -96.028 43.178 90.015 1.00 51.97 180 SER A C 1
ATOM 1432 O O . SER A 1 180 ? -95.238 43.422 89.102 1.00 51.97 180 SER A O 1
ATOM 1434 N N . PRO A 1 181 ? -97.329 43.505 89.897 1.00 51.38 181 PRO A N 1
ATOM 1435 C CA . PRO A 1 181 ? -97.877 44.077 88.671 1.00 51.38 181 PRO A CA 1
ATOM 1436 C C . PRO A 1 181 ? -97.537 45.571 88.559 1.00 51.38 181 PRO A C 1
ATOM 1438 O O . PRO A 1 181 ? -98.068 46.400 89.299 1.00 51.38 181 PRO A O 1
ATOM 1441 N N . VAL A 1 182 ? -96.678 45.935 87.603 1.00 52.31 182 VAL A N 1
ATOM 1442 C CA . VAL A 1 182 ? -96.472 47.338 87.207 1.00 52.31 182 VAL A CA 1
ATOM 1443 C C . VAL A 1 182 ? -97.596 47.744 86.243 1.00 52.31 182 VAL A C 1
ATOM 1445 O O . VAL A 1 182 ? -97.772 47.128 85.194 1.00 52.31 182 VAL A O 1
ATOM 1448 N N . LYS A 1 183 ? -98.379 48.771 86.604 1.00 58.94 183 LYS A N 1
ATOM 1449 C CA . LYS A 1 183 ? -99.459 49.343 85.773 1.00 58.94 183 LYS A CA 1
ATOM 1450 C C . LYS A 1 183 ? -98.882 50.062 84.535 1.00 58.94 183 LYS A C 1
ATOM 1452 O O . LYS A 1 183 ? -98.058 50.956 84.728 1.00 58.94 183 LYS A O 1
ATOM 1457 N N . PRO A 1 184 ? -99.321 49.758 83.296 1.00 55.75 184 PRO A N 1
ATOM 1458 C CA . PRO A 1 184 ? -98.895 50.502 82.109 1.00 55.75 184 PRO A CA 1
ATOM 1459 C C . PRO A 1 184 ? -99.638 51.849 82.000 1.00 55.75 184 PRO A C 1
ATOM 1461 O O . PRO A 1 184 ? -100.851 51.909 82.211 1.00 55.75 184 PRO A O 1
ATOM 1464 N N . LEU A 1 185 ? -98.905 52.931 81.705 1.00 52.72 185 LEU A N 1
ATOM 1465 C CA . LEU A 1 185 ? -99.444 54.290 81.533 1.00 52.72 185 LEU A CA 1
ATOM 1466 C C . LEU A 1 185 ? -100.057 54.501 80.125 1.00 52.72 185 LEU A C 1
ATOM 1468 O O . LEU A 1 185 ? -99.580 53.891 79.168 1.00 52.72 185 LEU A O 1
ATOM 1472 N N . PRO A 1 186 ? -101.101 55.351 80.000 1.00 58.25 186 PRO A N 1
ATOM 1473 C CA . PRO A 1 186 ? -101.908 55.536 78.787 1.00 58.25 186 PRO A CA 1
ATOM 1474 C C . PRO A 1 186 ? -101.268 56.553 77.829 1.00 58.25 186 PRO A C 1
ATOM 1476 O O . PRO A 1 186 ? -100.328 57.223 78.240 1.00 58.25 186 PRO A O 1
ATOM 1479 N N . LEU A 1 187 ? -101.814 56.716 76.611 1.00 46.59 187 LEU A N 1
ATOM 1480 C CA . LEU A 1 187 ? -102.156 58.025 76.001 1.00 46.59 187 LEU A CA 1
ATOM 1481 C C . LEU A 1 187 ? -102.740 57.851 74.567 1.00 46.59 187 LEU A C 1
ATOM 1483 O O . LEU A 1 187 ? -102.010 57.421 73.678 1.00 46.59 187 LEU A O 1
ATOM 1487 N N . PRO A 1 188 ? -104.036 58.161 74.341 1.00 46.34 188 PRO A N 1
ATOM 1488 C CA . PRO A 1 188 ? -104.685 58.271 73.016 1.00 46.34 188 PRO A CA 1
ATOM 1489 C C . PRO A 1 188 ? -104.734 59.743 72.514 1.00 46.34 188 PRO A C 1
ATOM 1491 O O . PRO A 1 188 ? -104.463 60.627 73.336 1.00 46.34 188 PRO A O 1
ATOM 1494 N N . PRO A 1 189 ? -105.180 60.080 71.274 1.00 54.69 189 PRO A N 1
ATOM 1495 C CA . PRO A 1 189 ? -105.555 59.262 70.105 1.00 54.69 189 PRO A CA 1
ATOM 1496 C C . PRO A 1 189 ? -104.496 59.195 68.985 1.00 54.69 189 PRO A C 1
ATOM 1498 O O . PRO A 1 189 ? -103.619 60.085 68.920 1.00 54.69 189 PRO A O 1
#

Solvent-accessible surface area (backbone atoms only — not comparable to full-atom values): 10350 Å² total; per-residue (Å²): 114,73,67,62,54,50,50,53,52,50,52,53,53,50,51,52,48,50,52,54,50,44,56,55,49,50,62,54,23,71,76,46,92,64,30,70,62,44,46,50,50,50,51,49,53,46,52,53,55,52,51,52,52,51,52,53,53,51,51,54,53,50,54,51,48,52,51,56,49,53,54,49,52,50,54,50,50,52,52,51,51,51,49,53,50,51,51,53,49,50,54,49,51,52,53,51,50,56,52,49,54,52,50,53,51,51,53,50,53,50,53,50,50,52,52,53,59,71,44,42,64,61,50,50,52,50,54,50,49,53,50,50,52,52,48,51,52,54,48,51,53,49,51,50,53,50,61,65,43,48,62,53,51,52,55,49,52,51,54,50,52,56,50,51,53,48,50,53,53,50,52,50,52,49,56,60,51,68,73,54,83,79,81,84,82,87,88,89,136

Mean predicted aligned error: 14.35 Å

Sequence (189 aa):
MPAVNAEHARIEVERNQVVARFAAQEVACYKIFSVTDCLKAARGQRRDRLADLRRQELSLNEEERRRRSAERVRSSEERNAAGKQEEGAAQRAEAVARQQDKKDELTRRAAERARTEASAPARAARTQKESQERQASSRAAREQRSHDSAPALVRSQERQQEAKERAERVAKRQSDAAKSPVKPLPLPP

Secondary structure (DSSP, 8-state):
-HHHHHHHHHHHHHHHHHHHHHHHHHHHHTTSS-HHHHHHHHHHHHHHHHHHHHHHHHHHHHHHHHHHHHHHHHHHHHHHHHHHHHHHHHHHHHHHHHHHHHHHHHHHHHHHHHHHHHHHHHHHHHHHHHHHHHHHHHHHHHHHHHHHHHHHHHHHHHHHHHHHHHHHHHHHHHHHHHTS-PPPPP---

Foldseek 3Di:
DVVLVVVVVVLVVQLVVLVVVLVVQLVVLVVDPPSPVSNVVSVVVSVVSNVVSVVVNVVSVVVVVVVVVVVVVVVVVVVVVVVVVVVVVVVVVVVVVVVVVVVVVVVVVVVVVVVCVVCVVVVVVVVVVVVVVVVVVVVVVVVVVVVVCVVVVVVVVVVVVVVVVVVVVVVVVVVVVVVDDDDDDDDDD

pLDDT: mean 90.05, std 11.38, range [46.34, 98.25]

Radius of gyration: 66.5 Å; Cα contacts (8 Å, |Δi|>4): 22; chains: 1; bounding box: 138×70×150 Å